Protein 6VEA (pdb70)

Nearest PDB structures (foldseek):
  6ve8-assembly1_A  TM=9.954E-01  e=8.535E-53  Arabidopsis thaliana
  7lz0-assembly1_A  TM=9.647E-01  e=2.379E-37  Arabidopsis thaliana
  7lzh-assembly1_A  TM=9.575E-01  e=1.043E-32  Arabidopsis thaliana
  7lzh-assembly1_D  TM=9.496E-01  e=1.305E-31  Arabidopsis thaliana
  7lzi-assembly1_C  TM=9.552E-01  e=2.839E-31  Arabidopsis thaliana

Foldseek 3Di:
DDAFEEEEKQALEPCQFKHAPPPDQHMDHLQVLLQVQLQVVQPDHHHYDYDYDDPSPFTAQLLVVLVCQLVPVGQKYITQHFPDPVSCVRWQWADFLFKKFKFKKAFPPAPDQTVVSVLPDDWAEEEEPNDCVLVCCCPVSVRDNVRYDYDGYLVRVLVCRVVRVGRIYMYMPQRVLQSCQVDPGMDTRDDGPGITHGTMTGGPPDPVSHSSNVSSVVCVVVCVSVVSCVVRRDHGPDDD

Solvent-accessible surface area: 11371 Å² total

B-factor: mean 21.13, std 9.73, range [10.61, 71.87]

Sequence (240 aa):
GRRLRIGVPDRASFKEFVSRLDGSNKVQGYAIDVFEAAVKLISYPVPHEFVLFGDGLKNPNFNEFVNNVTIGVFDAVVGDIAIVTKRTRIVDFTQPYIESGLVVVAPVGTPIRGVDTLISSSGRVGFQVGSYAENYMIDELNIARSRLVPLGSPKEYAAALQNGTVAAIVDERPYVDLFLSEFCGFAIRGQEFTRSGWGFAFPRDSPLAIDMSTAILGLSETGQLQKIHDKWLSRSNCSN

Organism: Arabidopsis thaliana (NCBI:txid3702)

Secondary structure (DSSP, 8-state):
-PPEEEEEE--SS-TTSSEESTTSS-EESHHHHHHHHHHHTSSS---EEEEEES-SSS---HHHHHHHHHTTS-SEEEEEEE--HHHHTTSEEPSPSB---EEEEEETT-S--SHHHHHTS-S-EEEETT-HHHHHHHTTS---GGGEEEE-SHHHHHHHHHTTS-SEEEEEHHHHHHHHHH--SEEEESS-S----EEEEE-TT-HHHHHHHHHHHHHHHHTHHHHHHHHHH---S---

GO terms:
  GO:0005886 plasma membrane (C, EXP)
  GO:0030007 intracellular potassium ion homeostasis (P, IMP)
  GO:0006874 intracellular calcium ion homeostasis (P, IMP)
  GO:0006883 intracellular sodium ion homeostasis (P, IMP)

InterPro domains:
  IPR001320 Ionotropic glutamate receptor, C-terminal [PF00060] (590-840)
  IPR001320 Ionotropic glutamate receptor, C-terminal [SM00079] (469-806)
  IPR001828 Receptor, ligand binding region [PF01094] (47-406)
  IPR015683 Ionotropic glutamate receptor [PTHR18966] (30-854)
  IPR017103 Ionotropic glutamate receptor, plant [PIRSF037090] (4-899)
  IPR028082 Periplasmic binding protein-like I [SSF53822] (26-460)
  IPR044440 Plant glutamate receptor, periplasmic ligand-binding domain [cd19990] (31-422)

Structure (mmCIF, N/CA/C/O backbone):
data_6VEA
#
_entry.id   6VEA
#
_cell.length_a   47.389
_cell.length_b   64.370
_cell.length_c   75.933
_cell.angle_alpha   90.000
_cell.angle_beta   90.000
_cell.angle_gamma   90.000
#
_symmetry.space_group_name_H-M   'P 21 21 21'
#
loop_
_entity.id
_entity.type
_entity.pdbx_description
1 polymer 'Glutamate receptor 3.2'
2 non-polymer GLYCINE
3 non-polymer 'SODIUM ION'
4 non-polymer BETA-MERCAPTOETHANOL
5 water water
#
loop_
_atom_site.group_PDB
_atom_site.id
_atom_site.type_symbol
_atom_site.label_atom_id
_atom_site.label_alt_id
_atom_site.label_comp_id
_atom_site.label_asym_id
_atom_site.label_entity_id
_atom_site.label_seq_id
_atom_site.pdbx_PDB_ins_code
_atom_site.Cartn_x
_atom_site.Cartn_y
_atom_site.Cartn_z
_atom_site.occupancy
_atom_site.B_iso_or_equiv
_atom_site.auth_seq_id
_atom_site.auth_comp_id
_atom_site.auth_asym_id
_atom_site.auth_atom_id
_atom_site.pdbx_PDB_model_num
ATOM 1 N N . GLY A 1 69 ? 24.727 -9.918 -5.326 1.00 54.54 47 GLY A N 1
ATOM 2 C CA . GLY A 1 69 ? 23.929 -9.373 -4.186 1.00 52.68 47 GLY A CA 1
ATOM 3 C C . GLY A 1 69 ? 23.433 -7.959 -4.449 1.00 54.28 47 GLY A C 1
ATOM 4 O O . GLY A 1 69 ? 22.938 -7.299 -3.503 1.00 54.19 47 GLY A O 1
ATOM 5 N N . ARG A 1 70 ? 23.555 -7.463 -5.680 1.00 48.64 48 ARG A N 1
ATOM 6 C CA . ARG A 1 70 ? 23.160 -6.063 -5.991 1.00 43.14 48 ARG A CA 1
ATOM 7 C C . ARG A 1 70 ? 21.649 -6.040 -6.292 1.00 33.43 48 ARG A C 1
ATOM 8 O O . ARG A 1 70 ? 21.057 -7.106 -6.639 1.00 34.67 48 ARG A O 1
ATOM 16 N N . ARG A 1 71 ? 21.019 -4.883 -6.121 1.00 32.97 49 ARG A N 1
ATOM 17 C CA . ARG A 1 71 ? 19.552 -4.771 -6.324 1.00 27.08 49 ARG A CA 1
ATOM 18 C C . ARG A 1 71 ? 19.299 -4.888 -7.827 1.00 25.48 49 ARG A C 1
ATOM 19 O O . ARG A 1 71 ? 19.907 -4.155 -8.589 1.00 28.05 49 ARG A O 1
ATOM 27 N N . LEU A 1 72 ? 18.439 -5.817 -8.232 1.00 21.72 50 LEU A N 1
ATOM 28 C CA . LEU A 1 72 ? 17.967 -5.936 -9.620 1.00 19.68 50 LEU A CA 1
ATOM 29 C C . LEU A 1 72 ? 17.154 -4.686 -9.944 1.00 17.26 50 LEU A C 1
ATOM 30 O O . LEU A 1 72 ? 16.311 -4.279 -9.124 1.00 19.33 50 LEU A O 1
ATOM 35 N N . ARG A 1 73 ? 17.402 -4.129 -11.100 1.00 15.91 51 ARG A N 1
ATOM 36 C CA . ARG A 1 73 ? 16.637 -2.993 -11.627 1.00 15.68 51 ARG A CA 1
ATOM 37 C C . ARG A 1 73 ? 15.455 -3.625 -12.375 1.00 15.65 51 ARG A C 1
ATOM 38 O O . ARG A 1 73 ? 15.643 -4.175 -13.453 1.00 15.19 51 ARG A O 1
ATOM 46 N N . ILE A 1 74 ? 14.273 -3.564 -11.788 1.00 15.12 52 ILE A N 1
ATOM 47 C CA . ILE A 1 74 ? 13.082 -4.227 -12.377 1.00 14.74 52 ILE A CA 1
ATOM 48 C C . ILE A 1 74 ? 12.188 -3.173 -13.010 1.00 12.77 52 ILE A C 1
ATOM 49 O O . ILE A 1 74 ? 11.596 -2.356 -12.338 1.00 14.74 52 ILE A O 1
ATOM 54 N N . GLY A 1 75 ? 12.059 -3.245 -14.316 1.00 12.11 53 GLY A N 1
ATOM 55 C CA . GLY A 1 75 ? 11.153 -2.330 -15.044 1.00 12.60 53 GLY A CA 1
ATOM 56 C C . GLY A 1 75 ? 9.713 -2.738 -14.808 1.00 12.32 53 GLY A C 1
ATOM 57 O O . GLY A 1 75 ? 9.417 -3.947 -14.701 1.00 13.79 53 GLY A O 1
ATOM 58 N N . VAL A 1 76 ? 8.838 -1.737 -14.710 1.00 12.26 54 VAL A N 1
ATOM 59 C CA . VAL A 1 76 ? 7.386 -1.894 -14.464 1.00 14.57 54 VAL A CA 1
ATOM 60 C C . VAL A 1 76 ? 6.694 -0.944 -15.415 1.00 14.29 54 VAL A C 1
ATOM 61 O O . VAL A 1 76 ? 7.123 0.197 -15.569 1.00 14.00 54 VAL A O 1
ATOM 65 N N . PRO A 1 77 ? 5.620 -1.370 -16.117 1.00 13.17 55 PRO A N 1
ATOM 66 C CA . PRO A 1 77 ? 4.936 -0.484 -17.048 1.00 12.87 55 PRO A CA 1
ATOM 67 C C . PRO A 1 77 ? 4.161 0.627 -16.331 1.00 13.20 55 PRO A C 1
ATOM 68 O O . PRO A 1 77 ? 3.449 0.402 -15.348 1.00 14.12 55 PRO A O 1
ATOM 72 N N . ASP A 1 78 ? 4.407 1.850 -16.779 1.00 13.09 56 ASP A N 1
ATOM 73 C CA . ASP A 1 78 ? 3.753 3.046 -16.200 1.00 12.81 56 ASP A CA 1
ATOM 74 C C . ASP A 1 78 ? 2.380 3.178 -16.875 1.00 12.83 56 ASP A C 1
ATOM 75 O O . ASP A 1 78 ? 2.195 3.992 -17.751 1.00 13.48 56 ASP A O 1
ATOM 80 N N . ARG A 1 79 ? 1.449 2.321 -16.507 1.00 13.37 57 ARG A N 1
ATOM 81 C CA . ARG A 1 79 ? 0.153 2.243 -17.214 1.00 13.21 57 ARG A CA 1
ATOM 82 C C . ARG A 1 79 ? -0.634 3.523 -16.969 1.00 13.02 57 ARG A C 1
ATOM 83 O O . ARG A 1 79 ? -0.759 3.952 -15.811 1.00 14.38 57 ARG A O 1
ATOM 91 N N . ALA A 1 80 ? -1.217 4.024 -18.025 1.00 12.62 58 ALA A N 1
ATOM 92 C CA . ALA A 1 80 ? -2.110 5.201 -17.992 1.00 13.46 58 ALA A CA 1
ATOM 93 C C . ALA A 1 80 ? -3.556 4.734 -17.799 1.00 15.01 58 ALA A C 1
ATOM 94 O O . ALA A 1 80 ? -4.413 5.550 -17.392 1.00 17.23 58 ALA A O 1
ATOM 96 N N . SER A 1 81 ? -3.879 3.513 -18.153 1.00 13.41 59 SER A N 1
ATOM 97 C CA . SER A 1 81 ? -5.223 2.934 -17.978 1.00 13.55 59 SER A CA 1
ATOM 98 C C . SER A 1 81 ? -5.129 1.466 -17.603 1.00 13.01 59 SER A C 1
ATOM 99 O O . SER A 1 81 ? -4.036 0.883 -17.698 1.00 11.93 59 SER A O 1
ATOM 102 N N . PHE A 1 82 ? -6.255 0.882 -17.223 1.00 13.79 60 PHE A N 1
ATOM 103 C CA . PHE A 1 82 ? -6.299 -0.526 -16.720 1.00 12.86 60 PHE A CA 1
ATOM 104 C C . PHE A 1 82 ? -5.209 -0.656 -15.633 1.00 13.76 60 PHE A C 1
ATOM 105 O O . PHE A 1 82 ? -4.410 -1.609 -15.613 1.00 14.07 60 PHE A O 1
ATOM 113 N N . LYS A 1 83 ? -5.179 0.334 -14.739 1.00 13.03 61 LYS A N 1
ATOM 114 C CA . LYS A 1 83 ? -4.126 0.429 -13.717 1.00 13.86 61 LYS A CA 1
ATOM 115 C C . LYS A 1 83 ? -4.227 -0.681 -12.665 1.00 13.91 61 LYS A C 1
ATOM 116 O O . LYS A 1 83 ? -3.222 -0.906 -11.956 1.00 14.81 61 LYS A O 1
ATOM 122 N N . GLU A 1 84 ? -5.322 -1.416 -12.641 1.00 14.60 62 GLU A N 1
ATOM 123 C CA . GLU A 1 84 ? -5.451 -2.521 -11.663 1.00 15.67 62 GLU A CA 1
ATOM 124 C C . GLU A 1 84 ? -4.329 -3.541 -11.870 1.00 14.82 62 GLU A C 1
ATOM 125 O O . GLU A 1 84 ? -3.923 -4.148 -10.923 1.00 14.77 62 GLU A O 1
ATOM 131 N N . PHE A 1 85 ? -3.888 -3.718 -13.102 1.00 14.20 63 PHE A N 1
ATOM 132 C CA . PHE A 1 85 ? -2.836 -4.728 -13.387 1.00 14.96 63 PHE A CA 1
ATOM 133 C C . PH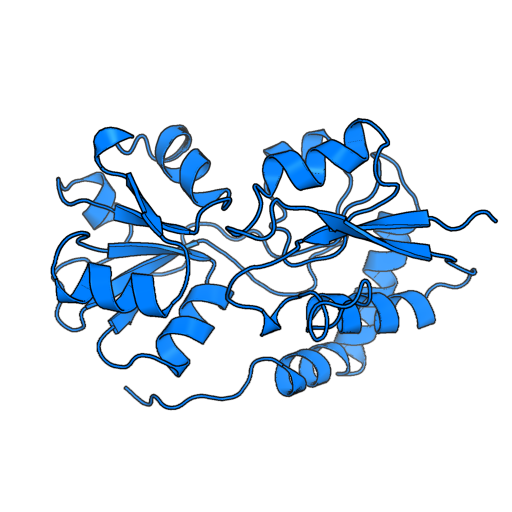E A 1 85 ? -1.484 -4.356 -12.781 1.00 14.88 63 PHE A C 1
ATOM 134 O O . PHE A 1 85 ? -0.828 -5.255 -12.311 1.00 15.94 63 PHE A O 1
ATOM 142 N N . VAL A 1 86 ? -1.092 -3.099 -12.954 1.00 14.28 64 VAL A N 1
ATOM 143 C CA . VAL A 1 86 ? 0.164 -2.507 -12.411 1.00 15.12 64 VAL A CA 1
ATOM 144 C C . VAL A 1 86 ? 0.125 -1.014 -12.729 1.00 14.77 64 VAL A C 1
ATOM 145 O O . VAL A 1 86 ? -0.242 -0.671 -13.833 1.00 16.85 64 VAL A O 1
ATOM 149 N N . SER A 1 87 ? 0.545 -0.199 -11.778 1.00 16.44 65 SER A N 1
ATOM 150 C CA . SER A 1 87 ? 0.614 1.256 -12.004 1.00 16.99 65 SER A CA 1
ATOM 151 C C . SER A 1 87 ? 1.466 1.894 -10.919 1.00 19.09 65 SER A C 1
ATOM 152 O O . SER A 1 87 ? 1.782 1.252 -9.923 1.00 18.85 65 SER A O 1
ATOM 155 N N . ARG A 1 88 ? 1.750 3.158 -11.160 1.00 19.84 66 ARG A N 1
ATOM 156 C CA . ARG A 1 88 ? 2.409 4.022 -10.176 1.00 23.04 66 ARG A CA 1
ATOM 157 C C . ARG A 1 88 ? 1.371 4.271 -9.079 1.00 25.11 66 ARG A C 1
ATOM 158 O O . ARG A 1 88 ? 0.205 4.407 -9.395 1.00 24.22 66 ARG A O 1
ATOM 166 N N . LEU A 1 89 ? 1.797 4.269 -7.825 1.00 26.75 67 LEU A N 1
ATOM 167 C CA . LEU A 1 89 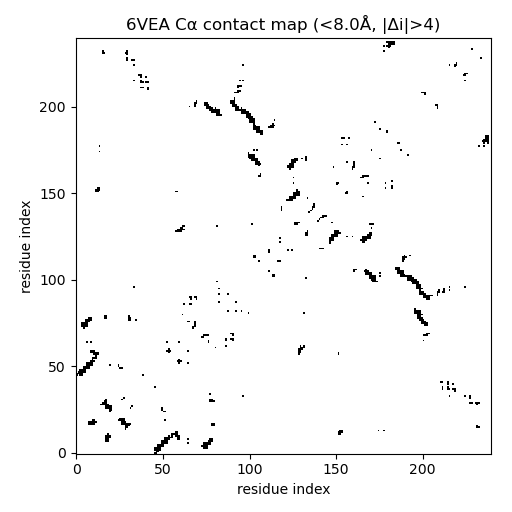? 0.908 4.622 -6.713 1.00 29.96 67 LEU A CA 1
ATOM 168 C C . LEU A 1 89 ? 0.856 6.158 -6.608 1.00 33.94 67 LEU A C 1
ATOM 169 O O . LEU A 1 89 ? 1.939 6.752 -6.332 1.00 33.17 67 LEU A O 1
ATOM 174 N N . ASP A 1 90 ? -0.319 6.765 -6.819 1.00 35.05 68 ASP A N 1
ATOM 175 C CA . ASP A 1 90 ? -0.604 8.195 -6.473 1.00 42.97 68 ASP A CA 1
ATOM 176 C C . ASP A 1 90 ? 0.492 9.143 -6.972 1.00 46.27 68 ASP A C 1
ATOM 177 O O . ASP A 1 90 ? 0.847 10.068 -6.191 1.00 47.88 68 ASP A O 1
ATOM 179 N N . GLY A 1 91 ? 1.039 8.914 -8.171 1.00 46.62 69 GLY A N 1
ATOM 180 C CA . GLY A 1 91 ? 2.065 9.792 -8.773 1.00 51.15 69 GLY A CA 1
ATOM 181 C C . GLY A 1 91 ? 3.416 9.787 -8.050 1.00 52.70 69 GLY A C 1
ATOM 182 O O . GLY A 1 91 ? 4.269 10.621 -8.425 1.00 60.33 69 GLY A O 1
ATOM 183 N N . SER A 1 92 ? 3.649 8.900 -7.070 1.00 46.67 70 SER A N 1
ATOM 184 C CA . SER A 1 92 ? 4.975 8.690 -6.410 1.00 40.12 70 SER A CA 1
ATOM 185 C C . SER A 1 92 ? 5.885 7.900 -7.353 1.00 41.43 70 SER A C 1
ATOM 186 O O . SER A 1 92 ? 5.486 7.690 -8.498 1.00 39.59 70 SER A O 1
ATOM 189 N N . ASN A 1 93 ? 7.048 7.447 -6.883 1.00 39.44 71 ASN A N 1
ATOM 190 C CA . ASN A 1 93 ? 7.898 6.480 -7.631 1.00 39.70 71 ASN A CA 1
ATOM 191 C C . ASN A 1 93 ? 7.613 5.064 -7.133 1.00 33.64 71 ASN A C 1
ATOM 192 O O . ASN A 1 93 ? 8.281 4.148 -7.616 1.00 32.53 71 ASN A O 1
ATOM 197 N N . LYS A 1 94 ? 6.655 4.899 -6.213 1.00 27.48 72 LYS A N 1
ATOM 198 C CA . LYS A 1 94 ? 6.190 3.574 -5.741 1.00 29.33 72 LYS A CA 1
ATOM 199 C C . LYS A 1 94 ? 5.208 2.992 -6.767 1.00 27.74 72 LYS A C 1
ATOM 200 O O . LYS A 1 94 ? 4.595 3.755 -7.587 1.00 25.70 72 LYS A O 1
ATOM 206 N N . VAL A 1 95 ? 5.057 1.678 -6.706 1.00 23.28 73 VAL A N 1
ATOM 207 C CA . VAL A 1 95 ? 4.188 0.957 -7.672 1.00 19.95 73 VAL A CA 1
ATOM 208 C C . VAL A 1 95 ? 3.247 0.012 -6.929 1.00 19.91 73 VAL A C 1
ATOM 209 O O . VAL A 1 95 ? 3.516 -0.413 -5.800 1.00 19.86 73 VAL A O 1
ATOM 213 N N . GLN A 1 96 ? 2.157 -0.374 -7.586 1.00 17.14 74 GLN A N 1
ATOM 214 C CA . GLN A 1 96 ? 1.200 -1.313 -6.987 1.00 17.77 74 GLN A CA 1
ATOM 215 C C . GLN A 1 96 ? 0.447 -2.032 -8.112 1.00 16.82 74 GLN A C 1
ATOM 216 O O . GLN A 1 96 ? 0.568 -1.657 -9.292 1.00 17.29 74 GLN A O 1
ATOM 222 N N . GLY A 1 97 ? -0.345 -2.997 -7.719 1.00 16.84 75 GLY A N 1
ATOM 223 C CA . GLY A 1 97 ? -1.278 -3.658 -8.632 1.00 15.34 75 GLY A CA 1
ATOM 224 C C . GLY A 1 97 ? -1.088 -5.150 -8.640 1.00 14.77 75 GLY A C 1
ATOM 225 O O . GLY A 1 97 ? -0.220 -5.692 -7.934 1.00 14.54 75 GLY A O 1
ATOM 226 N N . TYR A 1 98 ? -1.952 -5.801 -9.392 1.00 13.99 76 TYR A N 1
ATOM 227 C CA . TYR A 1 98 ? -2.048 -7.250 -9.506 1.00 13.11 76 TYR A CA 1
ATOM 228 C C . TYR A 1 98 ? -0.660 -7.842 -9.772 1.00 13.90 76 TYR A C 1
ATOM 229 O O . TYR A 1 98 ? -0.199 -8.734 -9.003 1.00 14.64 76 TYR A O 1
ATOM 238 N N . ALA A 1 99 ? 0.037 -7.409 -10.813 1.00 13.35 77 ALA A N 1
ATOM 239 C CA . ALA A 1 99 ? 1.326 -8.034 -11.177 1.00 12.87 77 ALA A CA 1
ATOM 240 C C . ALA A 1 99 ? 2.384 -7.834 -10.087 1.00 14.07 77 ALA A C 1
ATOM 241 O O . ALA A 1 99 ? 3.251 -8.691 -9.915 1.00 13.17 77 ALA A O 1
ATOM 243 N N . ILE A 1 100 ? 2.373 -6.677 -9.434 1.00 13.02 78 ILE A N 1
ATOM 244 C CA . ILE A 1 100 ? 3.316 -6.376 -8.329 1.00 13.50 78 ILE A CA 1
ATOM 245 C C . ILE A 1 100 ? 3.069 -7.336 -7.170 1.00 13.34 78 ILE A C 1
ATOM 246 O O . ILE A 1 100 ? 4.018 -7.919 -6.635 1.00 13.37 78 ILE A O 1
ATOM 251 N N . ASP A 1 101 ? 1.813 -7.552 -6.803 1.00 14.80 79 ASP A N 1
ATOM 252 C CA . ASP A 1 101 ? 1.471 -8.483 -5.720 1.00 14.39 79 ASP A CA 1
ATOM 253 C C . ASP A 1 101 ? 1.925 -9.896 -6.073 1.00 14.40 79 ASP A C 1
ATOM 254 O O . ASP A 1 101 ? 2.455 -10.606 -5.189 1.00 13.69 79 ASP A O 1
ATOM 259 N N . VAL A 1 102 ? 1.716 -10.318 -7.302 1.00 14.47 80 VAL A N 1
ATOM 260 C CA . VAL A 1 102 ? 2.124 -11.682 -7.738 1.00 14.04 80 VAL A CA 1
ATOM 261 C C . VAL A 1 102 ? 3.647 -11.809 -7.606 1.00 14.00 80 VAL A C 1
ATOM 262 O O . VAL A 1 102 ? 4.151 -12.757 -6.963 1.00 13.54 80 VAL A O 1
ATOM 266 N N . PHE A 1 103 ? 4.357 -10.815 -8.098 1.00 12.99 81 PHE A N 1
ATOM 267 C CA . PHE A 1 103 ? 5.827 -10.820 -8.082 1.00 12.90 81 PHE A CA 1
ATOM 268 C C . PHE A 1 103 ? 6.310 -10.851 -6.627 1.00 13.13 81 PHE A C 1
ATOM 269 O O . PHE A 1 103 ? 7.144 -11.709 -6.292 1.00 13.89 81 PHE A O 1
ATOM 277 N N . GLU A 1 104 ? 5.781 -9.978 -5.771 1.00 13.84 82 GLU A N 1
ATOM 278 C CA . GLU A 1 104 ? 6.297 -9.912 -4.384 1.00 15.31 82 GLU A CA 1
ATOM 279 C C . GLU A 1 104 ? 5.952 -11.207 -3.639 1.00 15.80 82 GLU A C 1
ATOM 280 O O . GLU A 1 104 ? 6.780 -11.689 -2.838 1.00 16.76 82 GLU A O 1
ATOM 286 N N . ALA A 1 105 ? 4.781 -11.774 -3.882 1.00 14.35 83 ALA A N 1
ATOM 287 C CA . ALA A 1 105 ? 4.405 -13.039 -3.227 1.00 14.15 83 ALA A CA 1
ATOM 288 C C . ALA A 1 105 ? 5.390 -14.141 -3.698 1.00 14.03 83 ALA A C 1
ATOM 289 O O . ALA A 1 105 ? 5.795 -15.022 -2.919 1.00 14.91 83 ALA A O 1
ATOM 291 N N . ALA A 1 106 ? 5.682 -14.160 -4.995 1.00 14.13 84 ALA A N 1
ATOM 292 C CA . ALA A 1 106 ? 6.540 -15.208 -5.605 1.00 14.39 84 ALA A CA 1
ATOM 293 C C . ALA A 1 106 ? 7.954 -15.086 -5.035 1.00 14.18 84 ALA A C 1
ATOM 294 O O . ALA A 1 106 ? 8.577 -16.103 -4.718 1.00 15.12 84 ALA A O 1
ATOM 296 N N . VAL A 1 107 ? 8.493 -13.879 -4.965 1.00 14.97 85 VAL A N 1
ATOM 297 C CA . VAL A 1 107 ? 9.855 -13.635 -4.433 1.00 16.66 85 VAL A CA 1
ATOM 298 C C . VAL A 1 107 ? 9.970 -14.233 -3.031 1.00 18.03 85 VAL A C 1
ATOM 299 O O . VAL A 1 107 ? 11.020 -14.801 -2.754 1.00 18.19 85 VAL A O 1
ATOM 303 N N . LYS A 1 108 ? 8.948 -14.156 -2.187 1.00 19.41 86 LYS A N 1
ATOM 304 C CA . LYS A 1 108 ? 9.005 -14.767 -0.823 1.00 20.73 86 LYS A CA 1
ATOM 305 C C . LYS A 1 108 ? 9.266 -16.273 -0.934 1.00 24.13 86 LYS A C 1
ATOM 306 O O . LYS A 1 108 ? 9.827 -16.877 0.044 1.00 23.67 86 LYS A O 1
ATOM 312 N N . LEU A 1 109 ? 8.898 -16.914 -2.036 1.00 20.17 87 LEU A N 1
ATOM 313 C CA . LEU A 1 109 ? 9.068 -18.385 -2.119 1.00 19.43 87 LEU A CA 1
ATOM 314 C C . LEU A 1 109 ? 10.429 -18.733 -2.712 1.00 18.94 87 LEU A C 1
ATOM 315 O O . LEU A 1 109 ? 10.745 -19.941 -2.787 1.00 19.76 87 LEU A O 1
ATOM 320 N N . ILE A 1 110 ? 11.211 -17.778 -3.174 1.00 16.75 88 ILE A N 1
ATOM 321 C CA . ILE A 1 110 ? 12.530 -18.052 -3.796 1.00 16.26 88 ILE A CA 1
ATOM 322 C C . ILE A 1 110 ? 13.495 -18.396 -2.649 1.00 17.02 88 ILE A C 1
ATOM 323 O O . ILE A 1 110 ? 13.396 -17.749 -1.605 1.00 18.87 88 ILE A O 1
ATOM 328 N N . SER A 1 111 ? 14.365 -19.379 -2.838 1.00 18.28 89 SER A N 1
ATOM 329 C CA . SER A 1 111 ? 15.189 -19.913 -1.716 1.00 19.22 89 SER A CA 1
ATOM 330 C C . SER A 1 111 ? 16.336 -18.979 -1.357 1.00 20.97 89 SER A C 1
ATOM 331 O O . SER A 1 111 ? 16.885 -19.201 -0.265 1.00 22.77 89 SER A O 1
ATOM 334 N N . TYR A 1 112 ? 16.644 -17.975 -2.191 1.00 17.44 90 TYR A N 1
ATOM 335 C CA . TYR A 1 112 ? 17.735 -17.001 -2.007 1.00 17.12 90 TYR A CA 1
ATOM 336 C C . TYR A 1 112 ? 17.145 -15.608 -2.065 1.00 17.16 90 TYR A C 1
ATOM 337 O O . TYR A 1 112 ? 16.040 -15.415 -2.564 1.00 15.77 90 TYR A O 1
ATOM 346 N N . PRO A 1 113 ? 17.846 -14.590 -1.539 1.00 17.36 91 PRO A N 1
ATOM 347 C CA . PRO A 1 113 ? 17.353 -13.228 -1.643 1.00 18.53 91 PRO A CA 1
ATOM 348 C C . PRO A 1 113 ? 17.332 -12.748 -3.092 1.00 16.22 91 PRO A C 1
ATOM 349 O O . PRO A 1 113 ? 18.214 -13.030 -3.875 1.00 18.65 91 PRO A O 1
ATOM 353 N N . VAL A 1 114 ? 16.325 -11.941 -3.372 1.00 18.21 92 VAL A N 1
ATOM 354 C CA . VAL A 1 114 ? 16.182 -11.211 -4.651 1.00 18.09 92 VAL A CA 1
ATOM 355 C C . VAL A 1 114 ? 16.012 -9.729 -4.355 1.00 17.13 92 VAL A C 1
ATOM 356 O O . VAL A 1 114 ? 14.904 -9.178 -4.423 1.00 18.95 92 VAL A O 1
ATOM 360 N N . PRO A 1 115 ? 17.096 -9.010 -3.998 1.00 19.39 93 PRO A N 1
ATOM 361 C CA . PRO A 1 115 ? 16.966 -7.584 -3.764 1.00 19.64 93 PRO A CA 1
ATOM 362 C C . PRO A 1 115 ? 16.585 -6.920 -5.086 1.00 17.38 93 PRO A C 1
ATOM 363 O O . PRO A 1 115 ? 17.124 -7.287 -6.125 1.00 18.05 93 PRO A O 1
ATOM 367 N N . HIS A 1 116 ? 15.728 -5.922 -5.027 1.00 16.41 94 HIS A N 1
ATOM 368 C CA . HIS A 1 116 ? 15.262 -5.283 -6.267 1.00 17.23 94 HIS A CA 1
ATOM 369 C C . HIS A 1 116 ? 14.755 -3.884 -5.974 1.00 19.03 94 HIS A C 1
ATOM 370 O O . HIS A 1 116 ? 14.332 -3.612 -4.842 1.00 18.74 94 HIS A O 1
ATOM 377 N N . GLU A 1 117 ? 14.754 -3.086 -7.024 1.00 19.24 95 GLU A N 1
ATOM 378 C CA . GLU A 1 117 ? 14.070 -1.780 -7.052 1.00 20.07 95 GLU A CA 1
ATOM 379 C C . GLU A 1 117 ? 13.227 -1.731 -8.325 1.00 18.10 95 GLU A C 1
ATOM 380 O O . GLU A 1 117 ? 13.659 -2.229 -9.341 1.00 17.99 95 GLU A O 1
ATOM 386 N N . PHE A 1 118 ? 12.035 -1.176 -8.226 1.00 17.20 96 PHE A N 1
ATOM 387 C CA . PHE A 1 118 ? 11.171 -0.994 -9.409 1.00 17.02 96 PHE A CA 1
ATOM 388 C C . PHE A 1 118 ? 11.458 0.340 -10.079 1.00 16.69 96 PHE A C 1
ATOM 389 O O . PHE A 1 118 ? 11.665 1.356 -9.413 1.00 17.55 96 PHE A O 1
ATOM 397 N N . VAL A 1 119 ? 11.495 0.295 -11.414 1.00 15.17 97 VAL A N 1
ATOM 398 C CA . VAL A 1 119 ? 11.780 1.459 -12.297 1.00 16.37 97 VAL A CA 1
ATOM 399 C C . VAL A 1 119 ? 10.643 1.577 -13.310 1.00 16.75 97 VAL A C 1
ATOM 400 O O . VAL A 1 119 ? 10.393 0.613 -14.041 1.00 14.83 97 VAL A O 1
ATOM 404 N N . LEU A 1 120 ? 9.887 2.664 -13.258 1.00 16.99 98 LEU A N 1
ATOM 405 C CA . LEU A 1 120 ? 8.736 2.844 -14.179 1.00 16.10 98 LEU A CA 1
ATOM 406 C C . LEU A 1 120 ? 9.229 3.053 -15.594 1.00 14.97 98 LEU A C 1
ATOM 407 O O . LEU A 1 120 ? 10.250 3.730 -15.871 1.00 16.25 98 LEU A O 1
ATOM 412 N N . PHE A 1 121 ? 8.513 2.444 -16.535 1.00 13.45 99 PHE A N 1
ATOM 413 C CA . PHE A 1 121 ? 8.790 2.568 -17.975 1.00 12.94 99 PHE A CA 1
ATOM 414 C C . PHE A 1 121 ? 7.546 3.106 -18.687 1.00 13.92 99 PHE A C 1
ATOM 415 O O . PHE A 1 121 ? 6.455 2.506 -18.609 1.00 13.77 99 PHE A O 1
ATOM 423 N N . GLY A 1 122 ? 7.726 4.210 -19.403 1.00 14.42 100 GLY A N 1
ATOM 424 C CA . GLY A 1 122 ? 6.672 4.811 -20.236 1.00 15.32 100 GLY A CA 1
ATOM 425 C C . GLY A 1 122 ? 6.722 6.322 -20.159 1.00 17.08 100 GLY A C 1
ATOM 426 O O . GLY A 1 122 ? 7.404 6.844 -19.280 1.00 18.84 100 GLY A O 1
ATOM 427 N N . ASP A 1 123 ? 5.940 6.966 -21.027 1.00 15.78 101 ASP A N 1
ATOM 428 C CA . ASP A 1 123 ? 5.961 8.453 -21.139 1.00 16.23 101 ASP A CA 1
ATOM 429 C C . ASP A 1 123 ? 5.016 9.113 -20.141 1.00 19.66 101 ASP A C 1
ATOM 430 O O . ASP A 1 123 ? 5.073 10.357 -20.107 1.00 22.00 101 ASP A O 1
ATOM 435 N N . GLY A 1 124 ? 4.188 8.364 -19.399 1.00 16.34 102 GLY A N 1
ATOM 436 C CA . GLY A 1 124 ? 3.157 8.855 -18.473 1.00 20.81 102 GLY A CA 1
ATOM 437 C C . GLY A 1 124 ? 1.941 9.466 -19.179 1.00 18.72 102 GLY A C 1
ATOM 438 O O . GLY A 1 124 ? 1.080 10.041 -18.458 1.00 23.41 102 GLY A O 1
ATOM 439 N N . LEU A 1 125 ? 1.855 9.320 -20.495 1.00 15.60 103 LEU A N 1
ATOM 440 C CA . LEU A 1 125 ? 0.758 9.890 -21.306 1.00 14.37 103 LEU A CA 1
ATOM 441 C C . LEU A 1 125 ? -0.092 8.760 -21.897 1.00 14.47 103 LEU A C 1
ATOM 442 O O . LEU A 1 125 ? -1.302 8.938 -22.104 1.00 14.84 103 LEU A O 1
ATOM 447 N N . LYS A 1 126 ? 0.542 7.647 -22.237 1.00 13.52 104 LYS A N 1
ATOM 448 C CA . LYS A 1 126 ? -0.158 6.504 -22.830 1.00 12.63 104 LYS A CA 1
ATOM 449 C C . LYS A 1 126 ? 0.534 5.234 -22.355 1.00 13.36 104 LYS A C 1
ATOM 450 O O . LYS A 1 126 ? 1.732 5.253 -21.923 1.00 13.64 104 LYS A O 1
ATOM 456 N N . ASN A 1 127 ? -0.207 4.149 -22.402 1.00 12.50 105 ASN A N 1
ATOM 457 C CA . ASN A 1 127 ? 0.368 2.838 -22.045 1.00 12.75 105 ASN A CA 1
ATOM 458 C C . ASN A 1 127 ? 1.597 2.617 -22.926 1.00 12.69 105 ASN A C 1
ATOM 459 O O . ASN A 1 127 ? 1.645 2.928 -24.156 1.00 13.61 105 ASN A O 1
ATOM 464 N N . PRO A 1 128 ? 2.651 2.035 -22.316 1.00 12.52 106 PRO A N 1
ATOM 465 C CA . PRO A 1 128 ? 3.926 1.866 -22.998 1.00 13.78 106 PRO A CA 1
ATOM 466 C C . PRO A 1 128 ? 3.897 0.762 -24.041 1.00 13.74 106 PRO A C 1
ATOM 467 O O . PRO A 1 128 ? 3.023 -0.109 -24.019 1.00 12.95 106 PRO A O 1
ATOM 471 N N . ASN A 1 129 ? 4.885 0.787 -24.917 1.00 14.88 107 ASN A N 1
ATOM 472 C CA . ASN A 1 129 ? 5.050 -0.263 -25.933 1.00 14.65 107 ASN A CA 1
ATOM 473 C C . ASN A 1 129 ? 5.658 -1.478 -25.243 1.00 13.32 107 ASN A C 1
ATOM 474 O O . ASN A 1 129 ? 6.815 -1.360 -24.801 1.00 12.94 107 ASN A O 1
ATOM 479 N N . PHE A 1 130 ? 4.946 -2.607 -25.158 1.00 12.94 108 PHE A N 1
ATOM 480 C CA . PHE A 1 130 ? 5.448 -3.776 -24.401 1.00 12.84 108 PHE A CA 1
ATOM 481 C C . PHE A 1 130 ? 6.639 -4.437 -25.102 1.00 12.15 108 PHE A C 1
ATOM 482 O O . PHE A 1 130 ? 7.536 -4.976 -24.424 1.00 13.11 108 PHE A O 1
ATOM 490 N N . ASN A 1 131 ? 6.681 -4.436 -26.434 1.00 12.59 109 ASN A N 1
ATOM 491 C CA . ASN A 1 131 ? 7.872 -4.952 -27.139 1.00 12.51 109 ASN A CA 1
ATOM 492 C C . ASN A 1 131 ? 9.116 -4.152 -26.739 1.00 13.19 109 ASN A C 1
ATOM 493 O O . ASN A 1 131 ? 10.194 -4.773 -26.435 1.00 14.15 109 ASN A O 1
ATOM 498 N N . GLU A 1 132 ? 9.030 -2.821 -26.745 1.00 14.00 110 GLU A N 1
ATOM 499 C CA . GLU A 1 132 ? 10.166 -1.952 -26.371 1.00 15.03 110 GLU A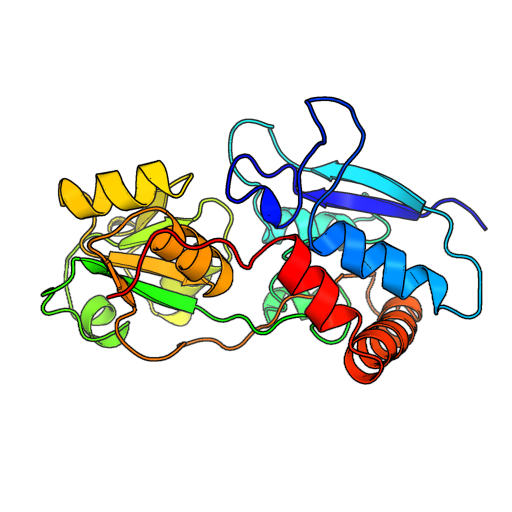 CA 1
ATOM 500 C C . GLU A 1 132 ? 10.526 -2.205 -24.907 1.00 13.95 110 GLU A C 1
ATOM 501 O O . GLU A 1 132 ? 11.725 -2.266 -24.574 1.00 15.62 110 GLU A O 1
ATOM 507 N N . PHE A 1 133 ? 9.521 -2.305 -24.040 1.00 12.93 111 PHE A N 1
ATOM 508 C CA . PHE A 1 133 ? 9.733 -2.543 -22.598 1.00 12.42 111 PHE A CA 1
ATOM 509 C C . PHE A 1 133 ? 10.553 -3.809 -22.393 1.00 12.86 111 PHE A C 1
ATOM 510 O O . PHE A 1 133 ? 11.503 -3.800 -21.635 1.00 12.76 111 PHE A O 1
ATOM 518 N N . VAL A 1 134 ? 10.155 -4.912 -23.020 1.00 13.04 112 VAL A N 1
ATOM 519 C CA . VAL A 1 134 ? 10.841 -6.201 -22.854 1.00 14.02 112 VAL A CA 1
ATOM 520 C C . VAL A 1 134 ? 12.266 -6.122 -23.422 1.00 13.49 112 VAL A C 1
ATOM 521 O O . VAL A 1 134 ? 13.167 -6.633 -22.795 1.00 13.51 112 VAL A O 1
ATOM 525 N N . ASN A 1 135 ? 12.458 -5.394 -24.508 1.00 14.88 113 ASN A N 1
ATOM 526 C CA . ASN A 1 135 ? 13.791 -5.199 -25.148 1.00 15.83 113 ASN A CA 1
ATOM 527 C C . ASN A 1 135 ? 14.725 -4.499 -24.167 1.00 16.27 113 ASN A C 1
ATOM 528 O O . ASN A 1 135 ? 15.948 -4.679 -24.286 1.00 15.30 113 ASN A O 1
ATOM 533 N N . ASN A 1 136 ? 14.214 -3.728 -23.197 1.00 14.26 114 ASN A N 1
ATOM 534 C CA . ASN A 1 136 ? 15.100 -3.056 -22.223 1.00 16.60 114 ASN A CA 1
ATOM 535 C C . ASN A 1 136 ? 15.788 -4.085 -21.314 1.00 15.18 114 ASN A C 1
ATOM 536 O O . ASN A 1 136 ? 16.776 -3.758 -20.683 1.00 16.29 114 ASN A O 1
ATOM 541 N N . VAL A 1 137 ? 15.279 -5.316 -21.205 1.00 15.00 115 VAL A N 1
ATOM 542 C CA . VAL A 1 137 ? 16.047 -6.387 -20.510 1.00 13.76 115 VAL A CA 1
ATOM 543 C C . VAL A 1 137 ? 17.190 -6.852 -21.396 1.00 13.88 115 VAL A C 1
ATOM 544 O O . VAL A 1 137 ? 18.335 -6.940 -20.942 1.00 14.43 115 VAL A O 1
ATOM 548 N N . THR A 1 138 ? 16.880 -7.088 -22.641 1.00 15.11 116 THR A N 1
ATOM 549 C CA . THR A 1 138 ? 17.851 -7.585 -23.644 1.00 16.24 116 THR A CA 1
ATOM 550 C C . THR A 1 138 ? 19.062 -6.644 -23.676 1.00 17.11 116 THR A C 1
ATOM 551 O O . THR A 1 138 ? 20.201 -7.140 -23.648 1.00 18.35 116 THR A O 1
ATOM 555 N N . ILE A 1 139 ? 18.836 -5.340 -23.643 1.00 16.91 117 ILE A N 1
ATOM 556 C CA . ILE A 1 139 ? 19.952 -4.344 -23.771 1.00 18.27 117 ILE A CA 1
ATOM 557 C C . ILE A 1 139 ? 20.479 -3.931 -22.390 1.00 21.27 117 ILE A C 1
ATOM 558 O O . ILE A 1 139 ? 21.296 -3.008 -22.336 1.00 22.57 117 ILE A O 1
ATOM 563 N N . GLY A 1 140 ? 20.000 -4.533 -21.306 1.00 18.42 118 GLY A N 1
ATOM 564 C CA . GLY A 1 140 ? 20.562 -4.379 -19.956 1.00 18.30 118 GLY A CA 1
ATOM 565 C C . GLY A 1 140 ? 20.135 -3.142 -19.203 1.00 19.59 118 GLY A C 1
ATOM 566 O O . GLY A 1 140 ? 20.615 -2.974 -18.069 1.00 23.05 118 GLY A O 1
ATOM 567 N N . VAL A 1 141 ? 19.205 -2.347 -19.709 1.00 17.50 119 VAL A N 1
ATOM 568 C CA . VAL A 1 141 ? 18.675 -1.211 -18.923 1.00 18.60 119 VAL A CA 1
ATOM 569 C C . VAL A 1 141 ? 17.988 -1.768 -17.673 1.00 17.61 119 VAL A C 1
ATOM 570 O O . VAL A 1 141 ? 18.065 -1.167 -16.575 1.00 17.28 119 VAL A O 1
ATOM 574 N N . PHE A 1 142 ? 17.205 -2.831 -17.857 1.00 16.70 120 PHE A N 1
ATOM 575 C CA . PHE A 1 142 ? 16.555 -3.545 -16.743 1.00 14.80 120 PHE A CA 1
ATOM 576 C C . PHE A 1 142 ? 17.203 -4.926 -16.575 1.00 14.84 120 PHE A C 1
ATOM 577 O O . PHE A 1 142 ? 17.521 -5.540 -17.576 1.00 16.09 120 PHE A O 1
ATOM 585 N N . ASP A 1 143 ? 17.244 -5.424 -15.345 1.00 15.41 121 ASP A N 1
ATOM 586 C CA . ASP A 1 143 ? 17.671 -6.809 -15.027 1.00 16.14 121 ASP A CA 1
ATOM 587 C C . ASP A 1 143 ? 16.464 -7.744 -15.231 1.00 15.19 121 ASP A C 1
ATOM 588 O O . ASP A 1 143 ? 16.637 -8.962 -15.315 1.00 15.56 121 ASP A O 1
ATOM 593 N N . ALA A 1 144 ? 15.256 -7.193 -15.192 1.00 14.40 122 ALA A N 1
ATOM 594 C CA . ALA A 1 144 ? 14.016 -7.994 -15.319 1.00 13.53 122 ALA A CA 1
ATOM 595 C C . ALA A 1 144 ? 12.913 -7.009 -15.600 1.00 13.05 122 ALA A C 1
ATOM 596 O O . ALA A 1 144 ? 13.086 -5.811 -15.328 1.00 12.92 122 ALA A O 1
ATOM 598 N N . VAL A 1 145 ? 11.788 -7.531 -16.060 1.00 12.24 123 VAL A N 1
ATOM 599 C CA . VAL A 1 145 ? 10.570 -6.713 -16.162 1.00 12.14 123 VAL A CA 1
ATOM 600 C C . VAL A 1 145 ? 9.418 -7.477 -15.537 1.00 12.82 123 VAL A C 1
ATOM 601 O O . VAL A 1 145 ? 9.287 -8.714 -15.764 1.00 13.43 123 VAL A O 1
ATOM 605 N N . VAL A 1 146 ? 8.596 -6.756 -14.812 1.00 11.74 124 VAL A N 1
ATOM 606 C CA . VAL A 1 146 ? 7.437 -7.283 -14.054 1.00 11.84 124 VAL A CA 1
ATOM 607 C C . VAL A 1 146 ? 6.222 -6.494 -14.530 1.00 12.14 124 VAL A C 1
ATOM 608 O O . VAL A 1 146 ? 6.227 -5.274 -14.492 1.00 13.36 124 VAL A O 1
ATOM 612 N N . GLY A 1 147 ? 5.167 -7.207 -14.900 1.00 11.90 125 GLY A N 1
ATOM 613 C CA . GLY A 1 147 ? 3.933 -6.557 -15.316 1.00 12.60 125 GLY A CA 1
ATOM 614 C C . GLY A 1 147 ? 3.053 -7.529 -16.051 1.00 11.68 125 GLY A C 1
ATOM 615 O O . GLY A 1 147 ? 3.345 -8.736 -16.062 1.00 12.89 125 GLY A O 1
ATOM 616 N N . ASP A 1 148 ? 2.107 -6.940 -16.742 1.00 11.47 126 ASP A N 1
ATOM 617 C CA . ASP A 1 148 ? 1.094 -7.636 -17.567 1.00 12.79 126 ASP A CA 1
ATOM 618 C C . ASP A 1 148 ? 1.660 -7.913 -18.955 1.00 11.90 126 ASP A C 1
ATOM 619 O O . ASP A 1 148 ? 1.159 -7.376 -19.949 1.00 11.68 126 ASP A O 1
ATOM 624 N N . ILE A 1 149 ? 2.698 -8.748 -19.005 1.00 11.39 127 ILE A N 1
ATOM 625 C CA . ILE A 1 149 ? 3.548 -8.895 -20.207 1.00 12.04 127 ILE A CA 1
ATOM 626 C C . ILE A 1 149 ? 3.167 -10.193 -20.896 1.00 11.86 127 ILE A C 1
ATOM 627 O O . ILE A 1 149 ? 3.461 -11.291 -20.365 1.00 11.84 127 ILE A O 1
ATOM 632 N N . ALA A 1 150 ? 2.675 -10.094 -22.135 1.00 11.60 128 ALA A N 1
ATOM 633 C CA . ALA A 1 150 ? 2.259 -11.293 -22.901 1.00 12.35 128 ALA A CA 1
ATOM 634 C C . ALA A 1 150 ? 3.502 -12.059 -23.317 1.00 13.02 128 ALA A C 1
ATOM 635 O O . ALA A 1 150 ? 4.499 -11.439 -23.826 1.00 13.25 128 ALA A O 1
ATOM 637 N N . ILE A 1 151 ? 3.458 -13.372 -23.120 1.00 12.73 129 ILE A N 1
ATOM 638 C CA . ILE A 1 151 ? 4.566 -14.281 -23.516 1.00 12.88 129 ILE A CA 1
ATOM 639 C C . ILE A 1 151 ? 4.451 -14.590 -25.013 1.00 14.55 129 ILE A C 1
ATOM 640 O O . ILE A 1 151 ? 3.935 -15.674 -25.375 1.00 18.28 129 ILE A O 1
ATOM 645 N N . VAL A 1 152 ? 4.861 -13.685 -25.861 1.00 15.27 130 VAL A N 1
ATOM 646 C CA . VAL A 1 152 ? 4.659 -13.898 -27.312 1.00 16.87 130 VAL A CA 1
ATOM 647 C C . VAL A 1 152 ? 5.965 -14.381 -27.900 1.00 17.40 130 VAL A C 1
ATOM 648 O O . VAL A 1 152 ? 7.061 -14.050 -27.410 1.00 15.20 130 VAL A O 1
ATOM 652 N N . THR A 1 153 ? 5.856 -15.223 -28.915 1.00 18.16 131 THR A N 1
ATOM 653 C CA . THR A 1 153 ? 7.053 -15.950 -29.434 1.00 20.31 131 THR A CA 1
ATOM 654 C C . THR A 1 153 ? 8.226 -15.016 -29.735 1.00 18.40 131 THR A C 1
ATOM 655 O O . THR A 1 153 ? 9.367 -15.346 -29.287 1.00 18.05 131 THR A O 1
ATOM 659 N N . LYS A 1 154 ? 8.008 -13.878 -30.389 1.00 19.10 132 LYS A N 1
ATOM 660 C CA . LYS A 1 154 ? 9.131 -12.981 -30.748 1.00 19.05 132 LYS A CA 1
ATOM 661 C C . LYS A 1 154 ? 9.863 -12.504 -29.492 1.00 17.83 132 LYS A C 1
ATOM 662 O O . LYS A 1 154 ? 11.087 -12.322 -29.506 1.00 18.51 132 LYS A O 1
ATOM 668 N N . ARG A 1 155 ? 9.145 -12.249 -28.410 1.00 14.84 133 ARG A N 1
ATOM 669 C CA . ARG A 1 155 ? 9.774 -11.780 -27.175 1.00 14.52 133 ARG A CA 1
ATOM 670 C C . ARG A 1 155 ? 10.594 -12.921 -26.554 1.00 13.81 133 ARG A C 1
ATOM 671 O O . ARG A 1 155 ? 11.645 -12.664 -25.985 1.00 12.79 133 ARG A O 1
ATOM 679 N N . THR A 1 156 ? 10.140 -14.174 -26.653 1.00 13.70 134 THR A N 1
ATOM 680 C CA . THR A 1 156 ? 10.877 -15.342 -26.096 1.00 15.42 134 THR A CA 1
ATOM 681 C C . THR A 1 156 ? 12.219 -15.553 -26.799 1.00 14.80 134 THR A C 1
ATOM 682 O O . THR A 1 156 ? 13.071 -16.203 -26.200 1.00 16.01 134 THR A O 1
ATOM 686 N N . ARG A 1 157 ? 12.429 -14.949 -27.958 1.00 14.66 135 ARG A N 1
ATOM 687 C CA . ARG A 1 157 ? 13.742 -14.991 -28.646 1.00 17.33 135 ARG A CA 1
ATOM 688 C C . ARG A 1 157 ? 14.756 -14.082 -27.933 1.00 17.22 135 ARG A C 1
ATOM 689 O O . ARG A 1 157 ? 15.989 -14.340 -28.115 1.00 18.03 135 ARG A O 1
ATOM 697 N N . ILE A 1 158 ? 14.336 -13.099 -27.154 1.00 16.18 136 ILE A N 1
ATOM 698 C CA . ILE A 1 158 ? 15.253 -12.059 -26.615 1.00 15.86 136 ILE A CA 1
ATOM 699 C C . ILE A 1 158 ? 15.218 -11.942 -25.086 1.00 15.39 136 ILE A C 1
ATOM 700 O O . ILE A 1 158 ? 16.098 -11.216 -24.545 1.00 16.05 136 ILE A O 1
ATOM 705 N N . VAL A 1 159 ? 14.323 -12.679 -24.420 1.00 13.51 137 VAL A N 1
ATOM 706 C CA . VAL A 1 159 ? 14.304 -12.778 -22.929 1.00 13.69 137 VAL A CA 1
ATOM 707 C C . VAL A 1 159 ? 13.793 -14.180 -22.598 1.00 13.61 137 VAL A C 1
ATOM 708 O O . VAL A 1 159 ? 13.185 -14.806 -23.459 1.00 14.67 137 VAL A O 1
ATOM 712 N N . ASP A 1 160 ? 14.003 -14.588 -21.366 1.00 13.11 138 ASP A N 1
ATOM 713 C CA . ASP A 1 160 ? 13.365 -15.800 -20.796 1.00 12.79 138 ASP A CA 1
ATOM 714 C C . ASP A 1 160 ? 12.234 -15.344 -19.876 1.00 12.56 138 ASP A C 1
ATOM 715 O O . ASP A 1 160 ? 12.503 -14.665 -18.851 1.00 13.01 138 ASP A O 1
ATOM 720 N N . PHE A 1 161 ? 11.041 -15.803 -20.200 1.00 13.17 139 PHE A N 1
ATOM 721 C CA . PHE A 1 161 ? 9.843 -15.645 -19.347 1.00 12.23 139 PHE A CA 1
ATOM 722 C C . PHE A 1 161 ? 9.739 -16.757 -18.306 1.00 12.07 139 PHE A C 1
ATOM 723 O O . PHE A 1 161 ? 10.163 -17.939 -18.516 1.00 12.94 139 PHE A O 1
ATOM 731 N N . THR A 1 162 ? 9.135 -16.389 -17.187 1.00 13.31 140 THR A N 1
ATOM 732 C CA . THR A 1 162 ? 8.489 -17.357 -16.292 1.00 12.63 140 THR A CA 1
ATOM 733 C C . THR A 1 162 ? 7.387 -18.072 -17.047 1.00 13.15 140 THR A C 1
ATOM 734 O O . THR A 1 162 ? 6.912 -17.612 -18.080 1.00 13.87 140 THR A O 1
ATOM 738 N N . GLN A 1 163 ? 6.985 -19.211 -16.522 1.00 13.32 141 GLN A N 1
ATOM 739 C CA . GLN A 1 163 ? 5.690 -19.783 -16.862 1.00 14.28 141 GLN A CA 1
ATOM 740 C C . GLN A 1 163 ? 4.654 -18.692 -16.568 1.00 13.59 141 GLN A C 1
ATOM 741 O O . GLN A 1 163 ? 4.853 -17.809 -15.713 1.00 14.45 141 GLN A O 1
ATOM 747 N N . PRO A 1 164 ? 3.531 -18.718 -17.300 1.00 14.47 142 PRO A N 1
ATOM 748 C CA . PRO A 1 164 ? 2.516 -17.676 -17.128 1.00 13.17 142 PRO A CA 1
ATOM 749 C C . PRO A 1 164 ? 1.833 -17.757 -15.759 1.00 13.53 142 PRO A C 1
ATOM 750 O O . PRO A 1 164 ? 1.596 -18.870 -15.218 1.00 14.24 142 PRO A O 1
ATOM 754 N N . TYR A 1 165 ? 1.482 -16.593 -15.241 1.00 12.09 143 TYR A N 1
ATOM 755 C CA . TYR A 1 165 ? 0.779 -16.493 -13.936 1.00 12.20 143 TYR A CA 1
ATOM 756 C C . TYR A 1 165 ? -0.736 -16.212 -14.126 1.00 12.91 143 TYR A C 1
ATOM 757 O O . TYR A 1 165 ? -1.504 -16.297 -13.153 1.00 13.38 143 TYR A O 1
ATOM 766 N N . ILE A 1 166 ? -1.166 -15.881 -15.344 1.00 12.60 144 ILE A N 1
ATOM 767 C CA . ILE A 1 166 ? -2.588 -15.658 -15.688 1.00 12.36 144 ILE A CA 1
ATOM 768 C C . ILE A 1 166 ? -2.722 -16.015 -17.166 1.00 12.82 144 ILE A C 1
ATOM 769 O O . ILE A 1 166 ? -1.780 -15.779 -17.922 1.00 13.42 144 ILE A O 1
ATOM 774 N N . GLU A 1 167 ? -3.875 -16.586 -17.504 1.00 13.68 145 GLU A N 1
ATOM 775 C CA . GLU A 1 167 ? -4.249 -16.901 -18.906 1.00 15.36 145 GLU A CA 1
ATOM 776 C C . GLU A 1 167 ? -4.508 -15.596 -19.636 1.00 14.70 145 GLU A C 1
ATOM 777 O O . GLU A 1 167 ? -5.094 -14.690 -19.068 1.00 14.98 145 GLU A O 1
ATOM 783 N N . SER A 1 168 ? -4.114 -15.534 -20.906 1.00 13.18 146 SER A N 1
ATOM 784 C CA . SER A 1 168 ? -4.476 -14.371 -21.727 1.00 15.40 146 SER A CA 1
ATOM 785 C C . SER A 1 168 ? -4.429 -14.764 -23.185 1.00 16.25 146 SER A C 1
ATOM 786 O O . SER A 1 168 ? -3.627 -15.603 -23.549 1.00 26.34 146 SER A O 1
ATOM 789 N N . GLY A 1 169 ? -5.211 -14.111 -23.979 1.00 16.00 147 GLY A N 1
ATOM 790 C CA . GLY A 1 169 ? -5.141 -14.219 -25.427 1.00 15.34 147 GLY A CA 1
ATOM 791 C C . GLY A 1 169 ? -6.028 -13.159 -26.026 1.00 14.42 147 GLY A C 1
ATOM 792 O O . GLY A 1 169 ? -6.855 -12.609 -25.320 1.00 13.96 147 GLY A O 1
ATOM 793 N N . LEU A 1 170 ? -5.827 -12.883 -27.314 1.00 13.70 148 LEU A N 1
ATOM 794 C CA . LEU A 1 170 ? -6.576 -11.838 -28.030 1.00 13.74 148 LEU A CA 1
ATOM 795 C C . LEU A 1 170 ? -8.009 -12.305 -28.255 1.00 14.78 148 LEU A C 1
ATOM 796 O O . LEU A 1 170 ? -8.260 -13.482 -28.654 1.00 15.54 148 LEU A O 1
ATOM 801 N N . VAL A 1 171 ? -8.918 -11.386 -28.063 1.00 14.13 149 VAL A N 1
ATOM 802 C CA . VAL A 1 171 ? -10.349 -11.561 -28.414 1.00 14.26 149 VAL A CA 1
ATOM 803 C C . VAL A 1 171 ? -10.838 -10.331 -29.152 1.00 14.60 149 VAL A C 1
ATOM 804 O O . VAL A 1 171 ? -10.193 -9.273 -29.110 1.00 14.72 149 VAL A O 1
ATOM 808 N N . VAL A 1 172 ? -11.982 -10.513 -29.805 1.00 14.07 150 VAL A N 1
ATOM 809 C CA . VAL A 1 172 ? -12.767 -9.419 -30.423 1.00 15.22 150 VAL A CA 1
ATOM 810 C C . VAL A 1 172 ? -13.883 -9.001 -29.476 1.00 15.05 150 VAL A C 1
ATOM 811 O O . VAL A 1 172 ? -14.648 -9.863 -28.980 1.00 16.61 150 VAL A O 1
ATOM 815 N N . VAL A 1 173 ? -14.011 -7.712 -29.270 1.00 13.89 151 VAL A N 1
ATOM 816 C CA . VAL A 1 173 ? -15.160 -7.127 -28.546 1.00 14.62 151 VAL A CA 1
ATOM 817 C C . VAL A 1 173 ? -15.841 -6.121 -29.470 1.00 15.12 151 VAL A C 1
ATOM 818 O O . VAL A 1 173 ? -15.175 -5.388 -30.222 1.00 14.69 151 VAL A O 1
ATOM 822 N N . ALA A 1 174 ? -17.174 -6.092 -29.409 1.00 15.72 152 ALA A N 1
ATOM 823 C CA . ALA A 1 174 ? -18.026 -5.232 -30.277 1.00 15.61 152 ALA A CA 1
ATOM 824 C C . ALA A 1 174 ? -19.354 -4.967 -29.597 1.00 16.99 152 ALA A C 1
ATOM 825 O O . ALA A 1 174 ? -19.640 -5.545 -28.567 1.00 17.13 152 ALA A O 1
ATOM 827 N N . PRO A 1 175 ? -20.172 -4.067 -30.158 1.00 16.15 153 PRO A N 1
ATOM 828 C CA . PRO A 1 175 ? -21.495 -3.793 -29.575 1.00 17.55 153 PRO A CA 1
ATOM 829 C C . PRO A 1 175 ? -22.370 -5.049 -29.597 1.00 20.32 153 PRO A C 1
ATOM 830 O O . PRO A 1 175 ? -22.259 -5.852 -30.486 1.00 20.28 153 PRO A O 1
ATOM 834 N N . VAL A 1 176 ? -23.189 -5.180 -28.558 1.00 21.50 154 VAL A N 1
ATOM 835 C CA . VAL A 1 176 ? -24.204 -6.254 -28.498 1.00 25.01 154 VAL A CA 1
ATOM 836 C C . VAL A 1 176 ? -25.038 -6.120 -29.759 1.00 24.61 154 VAL A C 1
ATOM 837 O O . VAL A 1 176 ? -25.369 -4.981 -30.156 1.00 28.75 154 VAL A O 1
ATOM 841 N N . GLY A 1 177 ? -25.296 -7.242 -30.405 1.00 32.15 155 GLY A N 1
ATOM 842 C CA . GLY A 1 177 ? -26.115 -7.263 -31.626 1.00 32.28 155 GLY A CA 1
ATOM 843 C C . GLY A 1 177 ? -25.303 -6.962 -32.867 1.00 33.00 155 GLY A C 1
ATOM 844 O O . GLY A 1 177 ? -25.880 -6.897 -33.929 1.00 33.00 155 GLY A O 1
ATOM 845 N N . THR A 1 178 ? -23.984 -6.848 -32.766 1.00 26.40 156 THR A N 1
ATOM 846 C CA . THR A 1 178 ? -23.100 -6.790 -33.956 1.00 25.49 156 THR A CA 1
ATOM 847 C C . THR A 1 178 ? -23.310 -8.013 -34.848 1.00 25.79 156 THR A C 1
ATOM 848 O O . THR A 1 178 ? -23.541 -9.101 -34.350 1.00 27.44 156 THR A O 1
ATOM 852 N N . PRO A 1 179 ? -23.143 -7.903 -36.175 1.00 28.87 157 PRO A N 1
ATOM 853 C CA . PRO A 1 179 ? -23.001 -9.086 -37.028 1.00 29.74 157 PRO A CA 1
ATOM 854 C C . PRO A 1 179 ? -21.610 -9.753 -36.966 1.00 29.39 157 PRO A C 1
ATOM 855 O O . PRO A 1 179 ? -21.439 -10.868 -37.425 1.00 33.85 157 PRO A O 1
ATOM 859 N N . ILE A 1 180 ? -20.648 -9.112 -36.314 1.00 28.00 158 ILE A N 1
ATOM 860 C CA . ILE A 1 180 ? -19.279 -9.668 -36.190 1.00 26.28 158 ILE A CA 1
ATOM 861 C C . ILE A 1 180 ? -19.335 -10.900 -35.298 1.00 25.06 158 ILE A C 1
ATOM 862 O O . ILE A 1 180 ? -19.926 -10.826 -34.204 1.00 27.12 158 ILE A O 1
ATOM 867 N N . ARG A 1 181 ? -18.754 -12.004 -35.770 1.00 24.25 159 ARG A N 1
ATOM 868 C CA . ARG A 1 181 ? -18.773 -13.322 -35.089 1.00 26.94 159 ARG A CA 1
ATOM 869 C C . ARG A 1 181 ? -17.428 -13.610 -34.437 1.00 24.27 159 ARG A C 1
ATOM 870 O O . ARG A 1 181 ? -17.363 -14.494 -33.606 1.00 25.04 159 ARG A O 1
ATOM 878 N N . GLY A 1 182 ? -16.372 -12.906 -34.842 1.00 23.69 160 GLY A N 1
ATOM 879 C CA . GLY A 1 182 ? -15.004 -13.149 -34.354 1.00 21.52 160 GLY A CA 1
ATOM 880 C C . GLY A 1 182 ? -13.997 -12.575 -35.320 1.00 20.38 160 GLY A C 1
ATOM 881 O O . GLY A 1 182 ? -14.365 -11.782 -36.204 1.00 18.87 160 GLY A O 1
ATOM 882 N N . VAL A 1 183 ? -12.733 -12.960 -35.165 1.00 20.56 161 VAL A N 1
ATOM 883 C CA . VAL A 1 183 ? -11.629 -12.288 -35.888 1.00 20.55 161 VAL A CA 1
ATOM 884 C C . VAL A 1 183 ? -11.780 -12.639 -37.375 1.00 20.14 161 VAL A C 1
ATOM 885 O O . VAL A 1 183 ? -11.420 -11.796 -38.191 1.00 18.79 161 VAL A O 1
ATOM 889 N N . ASP A 1 184 ? -12.397 -13.767 -37.701 1.00 20.04 162 ASP A N 1
ATOM 890 C CA . ASP A 1 184 ? -12.530 -14.097 -39.152 1.00 22.43 162 ASP A CA 1
ATOM 891 C C . ASP A 1 184 ? -13.500 -13.123 -39.835 1.00 22.38 162 ASP A C 1
ATOM 892 O O . ASP A 1 184 ? -13.257 -12.760 -40.982 1.00 24.07 162 ASP A O 1
ATOM 897 N N . THR A 1 185 ? -14.500 -12.623 -39.131 1.00 22.20 163 THR A N 1
ATOM 898 C CA . THR A 1 185 ? -15.381 -11.559 -39.670 1.00 21.82 163 THR A CA 1
ATOM 899 C C . THR A 1 185 ? -14.544 -10.310 -39.973 1.00 23.54 163 THR A C 1
ATOM 900 O O . THR A 1 185 ? -14.686 -9.735 -41.083 1.00 24.96 163 THR A O 1
ATOM 904 N N . LEU A 1 186 ? -13.648 -9.933 -39.061 1.00 20.29 164 LEU A N 1
ATOM 905 C CA . LEU A 1 186 ? -12.781 -8.746 -39.279 1.00 20.76 164 LEU A CA 1
ATOM 906 C C . LEU A 1 186 ? -11.842 -8.950 -40.465 1.00 20.52 164 LEU A C 1
ATOM 907 O O . LEU A 1 186 ? -11.632 -7.997 -41.226 1.00 24.10 164 LEU A O 1
ATOM 912 N N . ILE A 1 187 ? -11.229 -10.110 -40.575 1.00 20.68 165 ILE A N 1
ATOM 913 C CA . ILE A 1 187 ? -10.227 -10.365 -41.633 1.00 21.03 165 ILE A CA 1
ATOM 914 C C . ILE A 1 187 ? -10.904 -10.161 -42.992 1.00 23.24 165 ILE A C 1
ATOM 915 O O . ILE A 1 187 ? -10.208 -9.701 -43.927 1.00 24.75 165 ILE A O 1
ATOM 920 N N . SER A 1 188 ? -12.174 -10.548 -43.119 1.00 22.19 166 SER A N 1
ATOM 921 C CA . SER A 1 188 ? -12.868 -10.527 -44.438 1.00 24.84 166 SER A CA 1
ATOM 922 C C . SER A 1 188 ? -13.733 -9.279 -44.572 1.00 27.22 166 SER A C 1
ATOM 923 O O . SER A 1 188 ? -14.522 -9.224 -45.497 1.00 33.08 166 SER A O 1
ATOM 926 N N . SER A 1 189 ? -13.588 -8.264 -43.725 1.00 27.15 167 SER A N 1
ATOM 927 C CA . SER A 1 189 ? -14.444 -7.059 -43.826 1.00 25.39 167 SER A CA 1
ATOM 928 C C . SER A 1 189 ? -13.599 -5.782 -43.932 1.00 24.77 167 SER A C 1
ATOM 929 O O . SER A 1 189 ? -12.359 -5.874 -44.021 1.00 25.61 167 SER A O 1
ATOM 932 N N . SER A 1 190 ? -14.248 -4.626 -43.910 1.00 27.14 168 SER A N 1
ATOM 933 C CA . SER A 1 190 ? -13.606 -3.331 -44.235 1.00 30.65 168 SER A CA 1
ATOM 934 C C . SER A 1 190 ? -13.511 -2.382 -43.043 1.00 30.12 168 SER A C 1
ATOM 935 O O . SER A 1 190 ? -12.766 -1.397 -43.169 1.00 31.17 168 SER A O 1
ATOM 938 N N . GLY A 1 191 ? -14.265 -2.656 -41.987 1.00 26.19 169 GLY A N 1
ATOM 939 C CA . GLY A 1 191 ? -14.458 -1.753 -40.853 1.00 25.85 169 GLY A CA 1
ATOM 940 C C . GLY A 1 191 ? -13.137 -1.458 -40.174 1.00 24.09 169 GLY A C 1
ATOM 941 O O . GLY A 1 191 ? -12.161 -2.289 -40.280 1.00 24.06 169 GLY A O 1
ATOM 942 N N . ARG A 1 192 ? -13.083 -0.322 -39.476 1.00 20.04 170 ARG A N 1
ATOM 943 C CA . ARG A 1 192 ? -11.900 -0.006 -38.646 1.00 19.94 170 ARG A CA 1
ATOM 944 C C . ARG A 1 192 ? -11.911 -0.886 -37.391 1.00 16.64 170 ARG A C 1
ATOM 945 O O . ARG A 1 192 ? -12.984 -1.340 -36.927 1.00 16.46 170 ARG A O 1
ATOM 953 N N . VAL A 1 193 ? -10.709 -1.198 -36.907 1.00 16.13 171 VAL A N 1
ATOM 954 C CA . VAL A 1 193 ? -10.487 -2.090 -35.737 1.00 15.32 171 VAL A CA 1
ATOM 955 C C . VAL A 1 193 ? -9.648 -1.333 -34.728 1.00 14.42 171 VAL A C 1
ATOM 956 O O . VAL A 1 193 ? -8.541 -0.875 -35.042 1.00 14.54 171 VAL A O 1
ATOM 960 N N . GLY A 1 194 ? -10.156 -1.237 -33.517 1.00 13.50 172 GLY A N 1
ATOM 961 C CA . GLY A 1 194 ? -9.410 -0.623 -32.406 1.00 13.65 172 GLY A CA 1
ATOM 962 C C . GLY A 1 194 ? -8.453 -1.617 -31.791 1.00 14.30 172 GLY A C 1
ATOM 963 O O . GLY A 1 194 ? -8.665 -2.834 -31.889 1.00 13.80 172 GLY A O 1
ATOM 964 N N . PHE A 1 195 ? -7.396 -1.119 -31.158 1.00 13.76 173 PHE A N 1
ATOM 965 C CA . PHE A 1 195 ? -6.469 -1.962 -30.374 1.00 13.20 173 PHE A CA 1
ATOM 966 C C . PHE A 1 195 ? -5.938 -1.048 -29.276 1.00 12.68 173 PHE A C 1
ATOM 967 O O . PHE A 1 195 ? -5.992 0.208 -29.343 1.00 11.43 173 PHE A O 1
ATOM 975 N N . GLN A 1 196 ? -5.366 -1.676 -28.263 1.00 12.29 174 GLN A N 1
ATOM 976 C CA . GLN A 1 196 ? -4.774 -0.964 -27.120 1.00 11.40 174 GLN A CA 1
ATOM 977 C C . GLN A 1 196 ? -3.379 -0.488 -27.508 1.00 11.50 174 GLN A C 1
ATOM 978 O O . GLN A 1 196 ? -2.498 -1.303 -27.858 1.00 11.16 174 GLN A O 1
ATOM 984 N N . VAL A 1 197 ? -3.169 0.828 -27.412 1.00 11.64 175 VAL A N 1
ATOM 985 C CA . VAL A 1 197 ? -1.824 1.411 -27.656 1.00 10.80 175 VAL A CA 1
ATOM 986 C C . VAL A 1 197 ? -0.760 0.621 -26.868 1.00 10.61 175 VAL A C 1
ATOM 987 O O . VAL A 1 197 ? -0.955 0.324 -25.660 1.00 11.83 175 VAL A O 1
ATOM 991 N N . GLY A 1 198 ? 0.289 0.210 -27.577 1.00 11.15 176 GLY A N 1
ATOM 992 C CA . GLY A 1 198 ? 1.451 -0.488 -27.020 1.00 12.04 176 GLY A CA 1
ATOM 993 C C . GLY A 1 198 ? 1.327 -1.996 -26.984 1.00 12.02 176 GLY A C 1
ATOM 994 O O . GLY A 1 198 ? 2.308 -2.637 -26.600 1.00 13.69 176 GLY A O 1
ATOM 995 N N . SER A 1 199 ? 0.157 -2.557 -27.300 1.00 12.31 177 SER A N 1
ATOM 996 C CA . SER A 1 199 ? -0.115 -4.020 -27.271 1.00 12.27 177 SER A CA 1
ATOM 997 C C . SER A 1 199 ? 0.554 -4.706 -28.463 1.00 12.31 177 SER A C 1
ATOM 998 O O . SER A 1 199 ? 0.572 -4.159 -29.592 1.00 14.70 177 SER A O 1
ATOM 1001 N N . TYR A 1 200 ? 0.995 -5.945 -28.273 1.00 12.39 178 TYR A N 1
ATOM 1002 C CA . TYR A 1 200 ? 1.427 -6.784 -29.401 1.00 13.24 178 TYR A CA 1
ATOM 1003 C C . TYR A 1 200 ? 0.294 -6.994 -30.382 1.00 13.82 178 TYR A C 1
ATOM 1004 O O . TYR A 1 200 ? 0.598 -7.395 -31.527 1.00 15.63 178 TYR A O 1
ATOM 1013 N N . ALA A 1 201 ? -0.962 -6.805 -29.981 1.00 13.96 179 ALA A N 1
ATOM 1014 C CA . ALA A 1 201 ? -2.110 -6.978 -30.904 1.00 13.99 179 ALA A CA 1
ATOM 1015 C C . ALA A 1 201 ? -1.868 -6.185 -32.203 1.00 14.74 179 ALA A C 1
ATOM 1016 O O . ALA A 1 201 ? -2.282 -6.636 -33.257 1.00 13.89 179 ALA A O 1
ATOM 1018 N N . GLU A 1 202 ? -1.249 -5.020 -32.124 1.00 14.20 180 GLU A N 1
ATOM 1019 C CA . GLU A 1 202 ? -1.053 -4.150 -33.317 1.00 14.43 180 GLU A CA 1
ATOM 1020 C C . GLU A 1 202 ? -0.208 -4.918 -34.341 1.00 15.75 180 GLU A C 1
ATOM 1021 O O . GLU A 1 202 ? -0.630 -5.077 -35.475 1.00 16.98 180 GLU A O 1
ATOM 1027 N N . ASN A 1 203 ? 0.924 -5.439 -33.872 1.00 16.86 181 ASN A N 1
ATOM 1028 C CA . ASN A 1 203 ? 1.860 -6.193 -34.739 1.00 19.79 181 ASN A CA 1
ATOM 1029 C C . ASN A 1 203 ? 1.188 -7.479 -35.212 1.00 18.08 181 ASN A C 1
ATOM 1030 O O . ASN A 1 203 ? 1.336 -7.872 -36.409 1.00 19.53 181 ASN A O 1
ATOM 1035 N N . TYR A 1 204 ? 0.480 -8.145 -34.309 1.00 16.78 182 TYR A N 1
ATOM 1036 C CA . TYR A 1 204 ? -0.181 -9.439 -34.614 1.00 18.10 182 TYR A CA 1
ATOM 1037 C C . TYR A 1 204 ? -1.160 -9.253 -35.773 1.00 20.12 182 TYR A C 1
ATOM 1038 O O . TYR A 1 204 ? -1.170 -10.039 -36.755 1.00 19.67 182 TYR A O 1
ATOM 1047 N N . MET A 1 205 ? -1.968 -8.201 -35.685 1.00 15.20 183 MET A N 1
ATOM 1048 C CA . MET A 1 205 ? -2.990 -7.946 -36.709 1.00 16.29 183 MET A CA 1
ATOM 1049 C C . MET A 1 205 ? -2.322 -7.616 -38.049 1.00 18.09 183 MET A C 1
ATOM 1050 O O . MET A 1 205 ? -2.819 -8.131 -39.081 1.00 19.97 183 MET A O 1
ATOM 1055 N N . ILE A 1 206 ? -1.291 -6.782 -38.051 1.00 19.46 184 ILE A N 1
ATOM 1056 C CA . ILE A 1 206 ? -0.609 -6.337 -39.300 1.00 20.64 184 ILE A CA 1
ATOM 1057 C C . ILE A 1 206 ? 0.136 -7.527 -39.904 1.00 22.66 184 ILE A C 1
ATOM 1058 O O . ILE A 1 206 ? 0.030 -7.749 -41.141 1.00 23.20 184 ILE A O 1
ATOM 1063 N N . ASP A 1 207 ? 0.893 -8.224 -39.065 1.00 21.52 185 ASP A N 1
ATOM 1064 C CA . ASP A 1 207 ? 1.896 -9.207 -39.549 1.00 24.61 185 ASP A CA 1
ATOM 1065 C C . ASP A 1 207 ? 1.179 -10.527 -39.760 1.00 26.52 185 ASP A C 1
ATOM 1066 O O . ASP A 1 207 ? 0.934 -10.908 -40.911 1.00 34.51 185 ASP A O 1
ATOM 1071 N N . GLU A 1 208 ? 0.747 -11.161 -38.691 1.00 24.51 186 GLU A N 1
ATOM 1072 C CA . GLU A 1 208 ? 0.157 -12.513 -38.740 1.00 24.95 186 GLU A CA 1
ATOM 1073 C C . GLU A 1 208 ? -1.178 -12.509 -39.478 1.00 26.07 186 GLU A C 1
ATOM 1074 O O . GLU A 1 208 ? -1.448 -13.534 -40.122 1.00 26.23 186 GLU A O 1
ATOM 1080 N N . LEU A 1 209 ? -2.067 -11.533 -39.266 1.00 22.13 187 LEU A N 1
ATOM 1081 C CA . LEU A 1 209 ? -3.437 -11.645 -39.824 1.00 22.46 187 LEU A CA 1
ATOM 1082 C C . LEU A 1 209 ? -3.555 -10.845 -41.131 1.00 21.64 187 LEU A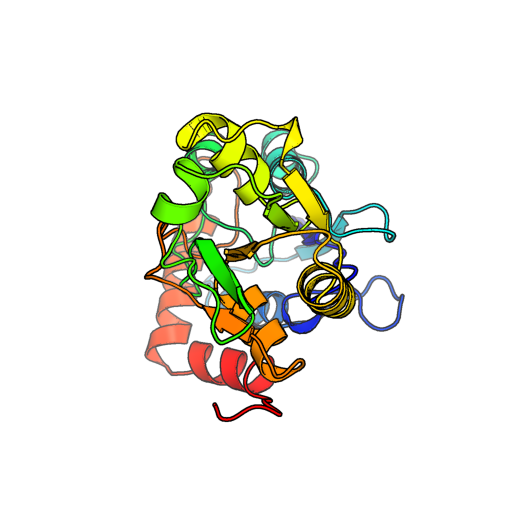 C 1
ATOM 1083 O O . LEU A 1 209 ? -4.613 -10.927 -41.709 1.00 25.50 187 LEU A O 1
ATOM 1088 N N . ASN A 1 210 ? -2.556 -10.015 -41.450 1.00 25.60 188 ASN A N 1
ATOM 1089 C CA . ASN A 1 210 ? -2.458 -9.267 -42.719 1.00 30.55 188 ASN A CA 1
ATOM 1090 C C . ASN A 1 210 ? -3.597 -8.266 -42.779 1.00 31.31 188 ASN A C 1
ATOM 1091 O O . ASN A 1 210 ? -4.075 -7.992 -43.885 1.00 28.31 188 ASN A O 1
ATOM 1096 N N . ILE A 1 211 ? -4.058 -7.759 -41.631 1.00 24.36 189 ILE A N 1
ATOM 1097 C CA . ILE A 1 211 ? -5.076 -6.684 -41.609 1.00 24.13 189 ILE A CA 1
ATOM 1098 C C . ILE A 1 211 ? -4.392 -5.388 -42.011 1.00 23.01 189 ILE A C 1
ATOM 1099 O O . ILE A 1 211 ? -3.310 -5.109 -41.526 1.00 25.70 189 ILE A O 1
ATOM 1104 N N . ALA A 1 212 ? -5.014 -4.627 -42.908 1.00 24.43 190 ALA A N 1
ATOM 1105 C CA . ALA A 1 212 ? -4.452 -3.378 -43.443 1.00 25.69 190 ALA A CA 1
ATOM 1106 C C . ALA A 1 212 ? -4.185 -2.417 -42.276 1.00 24.29 190 ALA A C 1
ATOM 1107 O O . ALA A 1 212 ? -5.134 -2.182 -41.508 1.00 21.86 190 ALA A O 1
ATOM 1109 N N . ARG A 1 213 ? -2.986 -1.840 -42.213 1.00 24.18 191 ARG A N 1
ATOM 1110 C CA . ARG A 1 213 ? -2.586 -0.877 -41.149 1.00 28.04 191 ARG A CA 1
ATOM 1111 C C . ARG A 1 213 ? -3.586 0.279 -41.133 1.00 25.49 191 ARG A C 1
ATOM 1112 O O . ARG A 1 213 ? -3.852 0.835 -40.078 1.00 22.95 191 ARG A O 1
ATOM 1120 N N . SER A 1 214 ? -4.083 0.679 -42.303 1.00 23.06 192 SER A N 1
ATOM 1121 C CA . SER A 1 214 ? -4.993 1.829 -42.423 1.00 23.09 192 SER A CA 1
ATOM 1122 C C . SER A 1 214 ? -6.264 1.576 -41.598 1.00 22.43 192 SER A C 1
ATOM 1123 O O . SER A 1 214 ? -6.966 2.508 -41.283 1.00 25.35 192 SER A O 1
ATOM 1126 N N . ARG A 1 215 ? -6.624 0.336 -41.307 1.00 19.62 193 ARG A N 1
ATOM 1127 C CA . ARG A 1 215 ? -7.873 0.034 -40.585 1.00 19.48 193 ARG A CA 1
ATOM 1128 C C . ARG A 1 215 ? -7.688 0.181 -39.062 1.00 17.01 193 ARG A C 1
ATOM 1129 O O . ARG A 1 215 ? -8.716 0.149 -38.333 1.00 17.95 193 ARG A O 1
ATOM 1137 N N . LEU A 1 216 ? -6.460 0.231 -38.592 1.00 15.84 194 LEU A N 1
ATOM 1138 C CA . LEU A 1 216 ? -6.196 0.121 -37.120 1.00 17.03 194 LEU A CA 1
ATOM 1139 C C . LEU A 1 216 ? -6.271 1.478 -36.436 1.00 18.21 194 LEU A C 1
ATOM 1140 O O . LEU A 1 216 ? -5.710 2.441 -36.924 1.00 20.18 194 LEU A O 1
ATOM 1145 N N . VAL A 1 217 ? -6.912 1.527 -35.277 1.00 15.94 195 VAL A N 1
ATOM 1146 C CA . VAL A 1 217 ? -7.088 2.784 -34.515 1.00 14.31 195 VAL A CA 1
ATOM 1147 C C . VAL A 1 217 ? -6.566 2.544 -33.112 1.00 14.20 195 VAL A C 1
ATOM 1148 O O . VAL A 1 217 ? -7.129 1.736 -32.396 1.00 13.98 195 VAL A O 1
ATOM 1152 N N . PRO A 1 218 ? -5.536 3.261 -32.677 1.00 14.42 196 PRO A N 1
ATOM 1153 C CA . PRO A 1 218 ? -5.054 3.089 -31.317 1.00 14.66 196 PRO A CA 1
ATOM 1154 C C . PRO A 1 218 ? -5.994 3.765 -30.334 1.00 12.95 196 PRO A C 1
ATOM 1155 O O . PRO A 1 218 ? -6.466 4.870 -30.581 1.00 13.68 196 PRO A O 1
ATOM 1159 N N . LEU A 1 219 ? -6.273 3.038 -29.242 1.00 12.03 197 LEU A N 1
ATOM 1160 C CA . LEU A 1 219 ? -7.160 3.496 -28.157 1.00 12.16 197 LEU A CA 1
ATOM 1161 C C . LEU A 1 219 ? -6.424 3.361 -26.840 1.00 12.09 197 LEU A C 1
ATOM 1162 O O . LEU A 1 219 ? -5.623 2.395 -26.676 1.00 12.81 197 LEU A O 1
ATOM 1167 N N . GLY A 1 220 ? -6.704 4.289 -25.925 1.00 11.73 198 GLY A N 1
ATOM 1168 C CA . GLY A 1 220 ? -5.900 4.416 -24.711 1.00 12.32 198 GLY A CA 1
ATOM 1169 C C . GLY A 1 220 ? -6.488 3.858 -23.437 1.00 12.76 198 GLY A C 1
ATOM 1170 O O . GLY A 1 220 ? -5.707 3.787 -22.481 1.00 13.96 198 GLY A O 1
ATOM 1171 N N . SER A 1 221 ? -7.779 3.571 -23.349 1.00 13.90 199 SER A N 1
ATOM 1172 C CA . SER A 1 221 ? -8.451 3.368 -22.049 1.00 14.39 199 SER A CA 1
ATOM 1173 C C . SER A 1 221 ? -9.831 2.795 -22.328 1.00 14.40 199 SER A C 1
ATOM 1174 O O . SER A 1 221 ? -10.327 2.926 -23.453 1.00 13.54 199 SER A O 1
ATOM 1177 N N . PRO A 1 222 ? -10.451 2.155 -21.325 1.00 14.70 200 PRO A N 1
ATOM 1178 C CA . PRO A 1 222 ? -11.783 1.599 -21.510 1.00 14.17 200 PRO A CA 1
ATOM 1179 C C . PRO A 1 222 ? -12.841 2.679 -21.823 1.00 13.66 200 PRO A C 1
ATOM 1180 O O . PRO A 1 222 ? -13.744 2.364 -22.594 1.00 12.72 200 PRO A O 1
ATOM 1184 N N . LYS A 1 223 ? -12.747 3.889 -21.302 1.00 13.94 201 LYS A N 1
ATOM 1185 C CA . LYS A 1 223 ? -13.689 4.960 -21.720 1.00 15.30 201 LYS A CA 1
ATOM 1186 C C . LYS A 1 223 ? -13.556 5.196 -23.223 1.00 13.93 201 LYS A C 1
ATOM 1187 O O . LYS A 1 223 ? -14.575 5.382 -23.895 1.00 14.72 201 LYS A O 1
ATOM 1193 N N . GLU A 1 224 ? -12.330 5.223 -23.750 1.00 13.29 202 GLU A N 1
ATOM 1194 C CA . GLU A 1 224 ? -12.126 5.418 -25.199 1.00 12.04 202 GLU A CA 1
ATOM 1195 C C . GLU A 1 224 ? -12.665 4.203 -25.981 1.00 11.40 202 GLU A C 1
ATOM 1196 O O . GLU A 1 224 ? -13.136 4.384 -27.125 1.00 13.44 202 GLU A O 1
ATOM 1202 N N . TYR A 1 225 ? -12.541 2.982 -25.467 1.00 12.30 203 TYR A N 1
ATOM 1203 C CA . TYR A 1 225 ? -13.107 1.780 -26.110 1.00 12.16 203 TYR A CA 1
ATOM 1204 C C . TYR A 1 225 ? -14.614 1.972 -26.286 1.00 12.61 203 TYR A C 1
ATOM 1205 O O . TYR A 1 225 ? -15.148 1.752 -27.400 1.00 13.44 203 TYR A O 1
ATOM 1214 N N . ALA A 1 226 ? -15.319 2.341 -25.221 1.00 14.40 204 ALA A N 1
ATOM 1215 C CA . ALA A 1 226 ? -16.796 2.467 -25.255 1.00 14.40 204 ALA A CA 1
ATOM 1216 C C . ALA A 1 226 ? -17.171 3.568 -26.244 1.00 15.58 204 ALA A C 1
ATOM 1217 O O . ALA A 1 226 ? -18.055 3.392 -27.088 1.00 16.99 204 ALA A O 1
ATOM 1219 N N . ALA A 1 227 ? -16.438 4.670 -26.228 1.00 14.82 205 ALA A N 1
ATOM 1220 C CA . ALA A 1 227 ? -16.761 5.819 -27.078 1.00 15.60 205 ALA A CA 1
ATOM 1221 C C . ALA A 1 227 ? -16.586 5.428 -28.532 1.00 15.78 205 ALA A C 1
ATOM 1222 O O . ALA A 1 227 ? -17.474 5.710 -29.348 1.00 16.93 205 ALA A O 1
ATOM 1224 N N . ALA A 1 228 ? -15.464 4.813 -28.871 1.00 16.45 206 ALA A N 1
ATOM 1225 C CA . ALA A 1 228 ? -15.150 4.449 -30.270 1.00 16.39 206 ALA A CA 1
ATOM 1226 C C . ALA A 1 228 ? -16.197 3.464 -30.794 1.00 17.13 206 ALA A C 1
ATOM 1227 O O . ALA A 1 228 ? -16.516 3.537 -31.984 1.00 18.66 206 ALA A O 1
ATOM 1229 N N . LEU A 1 229 ? -16.590 2.504 -29.998 1.00 16.92 207 LEU A N 1
ATOM 1230 C CA . LEU A 1 229 ? -17.578 1.481 -30.410 1.00 17.26 207 LEU A CA 1
ATOM 1231 C C . LEU A 1 229 ? -18.949 2.138 -30.541 1.00 22.44 207 LEU A C 1
ATOM 1232 O O . LEU A 1 229 ? -19.657 1.832 -31.508 1.00 21.42 207 LEU A O 1
ATOM 1237 N N . GLN A 1 230 ? -19.271 3.040 -29.627 1.00 20.28 208 GLN A N 1
ATOM 1238 C CA . GLN A 1 230 ? -20.620 3.683 -29.600 1.00 23.27 208 GLN A CA 1
ATOM 1239 C C . GLN A 1 230 ? -20.785 4.604 -30.809 1.00 26.11 208 GLN A C 1
ATOM 1240 O O . GLN A 1 230 ? -21.897 4.568 -31.379 1.00 27.32 208 GLN A O 1
ATOM 1246 N N . ASN A 1 231 ? -19.763 5.379 -31.184 1.00 21.18 209 ASN A N 1
ATOM 1247 C CA . ASN A 1 231 ? -19.807 6.434 -32.223 1.00 24.63 209 ASN A CA 1
ATOM 1248 C C . ASN A 1 231 ? -19.441 5.802 -33.565 1.00 25.30 209 ASN A C 1
ATOM 1249 O O . ASN A 1 231 ? -19.397 6.538 -34.522 1.00 30.05 209 ASN A O 1
ATOM 1254 N N . GLY A 1 232 ? -19.114 4.502 -33.598 1.00 27.35 210 GLY A N 1
ATOM 1255 C CA . GLY A 1 232 ? -18.831 3.807 -34.874 1.00 28.31 210 GLY A CA 1
ATOM 1256 C C . GLY A 1 232 ? -17.496 4.208 -35.486 1.00 27.35 210 GLY A C 1
ATOM 1257 O O . GLY A 1 232 ? -17.301 3.953 -36.666 1.00 28.15 210 GLY A O 1
ATOM 1258 N N . THR A 1 233 ? -16.562 4.793 -34.739 1.00 23.44 211 THR A N 1
ATOM 1259 C CA . THR A 1 233 ? -15.236 5.128 -35.299 1.00 23.33 211 THR A CA 1
ATOM 1260 C C . THR A 1 233 ? -14.477 3.793 -35.494 1.00 23.92 211 THR A C 1
ATOM 1261 O O . THR A 1 233 ? -13.656 3.731 -36.377 1.00 20.72 211 THR A O 1
ATOM 1265 N N . VAL A 1 234 ? -14.766 2.760 -34.703 1.00 20.11 212 VAL A N 1
ATOM 1266 C CA . VAL A 1 234 ? -14.319 1.367 -35.001 1.00 17.39 212 VAL A CA 1
ATOM 1267 C C . VAL A 1 234 ? -15.543 0.444 -34.984 1.00 16.81 212 VAL A C 1
ATOM 1268 O O . VAL A 1 234 ? -16.511 0.719 -34.259 1.00 18.61 212 VAL A O 1
ATOM 1272 N N . ALA A 1 235 ? -15.475 -0.639 -35.757 1.00 17.43 213 ALA A N 1
ATOM 1273 C CA . ALA A 1 235 ? -16.481 -1.720 -35.776 1.00 17.19 213 ALA A CA 1
ATOM 1274 C C . ALA A 1 235 ? -16.297 -2.691 -34.601 1.00 16.47 213 ALA A C 1
ATOM 1275 O O . ALA A 1 235 ? -17.247 -3.357 -34.195 1.00 16.71 213 ALA A O 1
ATOM 1277 N N . ALA A 1 236 ? -15.069 -2.835 -34.111 1.00 15.35 214 ALA A N 1
ATOM 1278 C CA . ALA A 1 236 ? -14.686 -3.812 -33.082 1.00 15.36 214 ALA A CA 1
ATOM 1279 C C . ALA A 1 236 ? -13.328 -3.393 -32.526 1.00 13.46 214 ALA A C 1
ATOM 1280 O O . ALA A 1 236 ? -12.641 -2.571 -33.125 1.00 14.87 214 ALA A O 1
ATOM 1282 N N . ILE A 1 237 ? -13.001 -3.951 -31.392 1.00 13.13 215 ILE A N 1
ATOM 1283 C CA . ILE A 1 23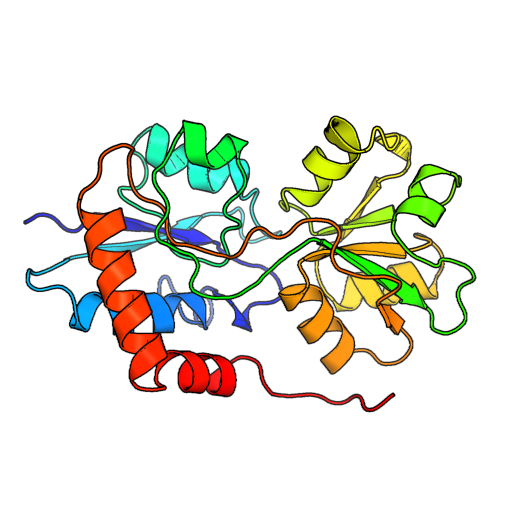7 ? -11.673 -3.800 -30.754 1.00 12.71 215 ILE A CA 1
ATOM 1284 C C . ILE A 1 237 ? -11.093 -5.195 -30.561 1.00 13.77 215 ILE A C 1
ATOM 1285 O O . ILE A 1 237 ? -11.816 -6.152 -30.164 1.00 13.82 215 ILE A O 1
ATOM 1290 N N . VAL A 1 238 ? -9.815 -5.318 -30.845 1.00 12.18 216 VAL A N 1
ATOM 1291 C CA . VAL A 1 238 ? -9.031 -6.544 -30.543 1.00 12.61 216 VAL A CA 1
ATOM 1292 C C . VAL A 1 238 ? -8.133 -6.188 -29.367 1.00 12.93 216 VAL A C 1
ATOM 1293 O O . VAL A 1 238 ? -7.343 -5.247 -29.459 1.00 13.20 216 VAL A O 1
ATOM 1297 N N . ASP A 1 239 ? -8.221 -6.964 -28.305 1.00 12.59 217 ASP A N 1
ATOM 1298 C CA . ASP A 1 239 ? -7.294 -6.839 -27.163 1.00 12.78 217 ASP A CA 1
ATOM 1299 C C . ASP A 1 239 ? -7.313 -8.135 -26.377 1.00 13.73 217 ASP A C 1
ATOM 1300 O O . ASP A 1 239 ? -8.156 -9.052 -26.613 1.00 13.72 217 ASP A O 1
ATOM 1305 N N . GLU A 1 240 ? -6.372 -8.213 -25.467 1.00 12.93 218 GLU A N 1
ATOM 1306 C CA . GLU A 1 240 ? -6.252 -9.428 -24.639 1.00 12.77 218 GLU A CA 1
ATOM 1307 C C . GLU A 1 240 ? -7.410 -9.484 -23.655 1.00 14.19 218 GLU A C 1
ATOM 1308 O O . GLU A 1 240 ? -7.911 -8.441 -23.136 1.00 13.54 218 GLU A O 1
ATOM 1314 N N . ARG A 1 241 ? -7.802 -10.720 -23.352 1.00 13.95 219 ARG A N 1
ATOM 1315 C CA . ARG A 1 241 ? -9.004 -10.998 -22.542 1.00 14.71 219 ARG A CA 1
ATOM 1316 C C . ARG A 1 241 ? -9.008 -10.258 -21.220 1.00 14.69 219 ARG A C 1
ATOM 1317 O O . ARG A 1 241 ? -10.056 -9.741 -20.844 1.00 13.95 219 ARG A O 1
ATOM 1325 N N . PRO A 1 242 ? -7.909 -10.151 -20.443 1.00 13.64 220 PRO A N 1
ATOM 1326 C CA . PRO A 1 242 ? -8.021 -9.488 -19.131 1.00 13.90 220 PRO A CA 1
ATOM 1327 C C . PRO A 1 242 ? -8.473 -8.026 -19.234 1.00 12.77 220 PRO A C 1
ATOM 1328 O O . PRO A 1 242 ? -9.242 -7.544 -18.404 1.00 12.40 220 PRO A O 1
ATOM 1332 N N . TYR A 1 243 ? -7.944 -7.308 -20.248 1.00 12.63 221 TYR A N 1
ATOM 1333 C CA . TYR A 1 243 ? -8.351 -5.902 -20.424 1.00 13.11 221 TYR A CA 1
ATOM 1334 C C . TYR A 1 243 ? -9.816 -5.864 -20.840 1.00 13.80 221 TYR A C 1
ATOM 1335 O O . TYR A 1 243 ? -10.532 -4.982 -20.338 1.00 13.72 221 TYR A O 1
ATOM 1344 N N . VAL A 1 244 ? -10.197 -6.764 -21.752 1.00 13.66 222 VAL A N 1
ATOM 1345 C CA . VAL A 1 244 ? -11.595 -6.767 -22.236 1.00 14.97 222 VAL A CA 1
ATOM 1346 C C . VAL A 1 244 ? -12.509 -7.117 -21.053 1.00 15.00 222 VAL A C 1
ATOM 1347 O O . VAL A 1 244 ? -13.568 -6.475 -20.939 1.00 14.77 222 VAL A O 1
ATOM 1351 N N . ASP A 1 245 ? -12.122 -8.032 -20.175 1.00 15.10 223 ASP A N 1
ATOM 1352 C CA . ASP A 1 245 ? -12.975 -8.333 -18.991 1.00 16.76 223 ASP A CA 1
ATOM 1353 C C . ASP A 1 245 ? -13.140 -7.104 -18.103 1.00 16.46 223 ASP A C 1
ATOM 1354 O O . ASP A 1 245 ? -14.248 -6.828 -17.620 1.00 16.88 223 ASP A O 1
ATOM 1359 N N . LEU A 1 246 ? -12.064 -6.345 -17.865 1.00 15.51 224 LEU A N 1
ATOM 1360 C CA . LEU A 1 246 ? -12.206 -5.111 -17.065 1.00 18.50 224 LEU A CA 1
ATOM 1361 C C . LEU A 1 246 ? -13.105 -4.125 -17.786 1.00 17.16 224 LEU A C 1
ATOM 1362 O O . LEU A 1 246 ? -13.922 -3.478 -17.140 1.00 18.01 224 LEU A O 1
ATOM 1367 N N . PHE A 1 247 ? -12.966 -3.993 -19.099 1.00 13.99 225 PHE A N 1
ATOM 1368 C CA . PHE A 1 247 ? -13.791 -3.078 -19.908 1.00 14.77 225 PHE A CA 1
ATOM 1369 C C . PHE A 1 247 ? -15.282 -3.453 -19.733 1.00 15.47 225 PHE A C 1
ATOM 1370 O O . PHE A 1 247 ? -16.106 -2.588 -19.481 1.00 15.12 225 PHE A O 1
ATOM 1378 N N . LEU A 1 248 ? -15.578 -4.735 -19.915 1.00 16.54 226 LEU A N 1
ATOM 1379 C CA . LEU A 1 248 ? -16.977 -5.223 -19.861 1.00 17.52 226 LEU A CA 1
ATOM 1380 C C . LEU A 1 248 ? -17.520 -5.132 -18.428 1.00 19.61 226 LEU A C 1
ATOM 1381 O O . LEU A 1 248 ? -18.734 -5.177 -18.248 1.00 23.45 226 LEU A O 1
ATOM 1386 N N . SER A 1 249 ? -16.681 -5.056 -17.435 1.00 18.38 227 SER A N 1
ATOM 1387 C CA . SER A 1 249 ? -17.153 -4.907 -16.034 1.00 21.13 227 SER A CA 1
ATOM 1388 C C . SER A 1 249 ? -17.575 -3.458 -15.786 1.00 24.34 227 SER A C 1
ATOM 1389 O O . SER A 1 249 ? -18.307 -3.224 -14.814 1.00 29.54 227 SER A O 1
ATOM 1392 N N . GLU A 1 250 ? -17.112 -2.504 -16.602 1.00 23.16 228 GLU A N 1
ATOM 1393 C CA . GLU A 1 250 ? -17.318 -1.066 -16.340 1.00 26.77 228 GLU A CA 1
ATOM 1394 C C . GLU A 1 250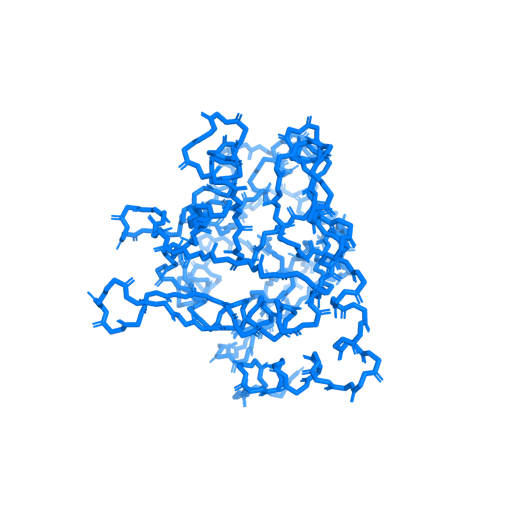 ? -18.397 -0.523 -17.285 1.00 27.36 228 GLU A C 1
ATOM 1395 O O . GLU A 1 250 ? -19.164 0.348 -16.874 1.00 27.98 228 GLU A O 1
ATOM 1401 N N . PHE A 1 251 ? -18.388 -0.961 -18.536 1.00 20.51 229 PHE A N 1
ATOM 1402 C CA . PHE A 1 251 ? -19.152 -0.369 -19.657 1.00 23.34 229 PHE A CA 1
ATOM 1403 C C . PHE A 1 251 ? -20.076 -1.425 -20.205 1.00 24.12 229 PHE A C 1
ATOM 1404 O O . PHE A 1 251 ? -19.619 -2.447 -20.689 1.00 25.28 229 PHE A O 1
ATOM 1412 N N . CYS A 1 252 ? -21.373 -1.193 -20.019 1.00 29.66 230 CYS A N 1
ATOM 1413 C CA . CYS A 1 252 ? -22.361 -2.180 -20.453 1.00 28.92 230 CYS A CA 1
ATOM 1414 C C . CYS A 1 252 ? -22.637 -1.839 -21.950 1.00 24.09 230 CYS A C 1
ATOM 1415 O O . CYS A 1 252 ? -22.389 -0.690 -22.450 1.00 26.60 230 CYS A O 1
ATOM 1418 N N . GLY A 1 253 ? -23.007 -2.843 -22.717 1.00 24.23 231 GLY A N 1
ATOM 1419 C CA . GLY A 1 253 ? -23.476 -2.674 -24.098 1.00 21.28 231 GLY A CA 1
ATOM 1420 C C . GLY A 1 253 ? -22.631 -3.399 -25.134 1.00 18.28 231 GLY A C 1
ATOM 1421 O O . GLY A 1 253 ? -22.908 -3.263 -26.323 1.00 20.60 231 GLY A O 1
ATOM 1422 N N . PHE A 1 254 ? -21.610 -4.109 -24.695 1.00 19.00 232 PHE A N 1
ATOM 1423 C CA . PHE A 1 254 ? -20.610 -4.760 -25.560 1.00 16.65 232 PHE A CA 1
ATOM 1424 C C . PHE A 1 254 ? -20.509 -6.225 -25.179 1.00 18.39 232 PHE A C 1
ATOM 1425 O O . PHE A 1 254 ? -20.858 -6.663 -24.054 1.00 19.66 232 PHE A O 1
ATOM 1433 N N . ALA A 1 255 ? -19.924 -7.001 -26.068 1.00 17.69 233 ALA A N 1
ATOM 1434 C CA . ALA A 1 255 ? -19.696 -8.429 -25.804 1.00 17.94 233 ALA A CA 1
ATOM 1435 C C . ALA A 1 255 ? -18.535 -8.947 -26.637 1.00 16.72 233 ALA A C 1
ATOM 1436 O O . ALA A 1 255 ? -18.266 -8.448 -27.734 1.00 16.47 233 ALA A O 1
ATOM 1438 N N . ILE A 1 256 ? -17.883 -9.953 -26.100 1.00 16.44 234 ILE A N 1
ATOM 1439 C CA . ILE A 1 256 ? -16.831 -10.702 -26.809 1.00 16.56 234 ILE A CA 1
ATOM 1440 C C . ILE A 1 256 ? -17.518 -11.500 -27.903 1.00 17.48 234 ILE A C 1
ATOM 1441 O O . ILE A 1 256 ? -18.606 -12.050 -27.625 1.00 19.49 234 ILE A O 1
ATOM 1446 N N . ARG A 1 257 ? -16.945 -11.483 -29.075 1.00 18.01 235 ARG A N 1
ATOM 1447 C CA . ARG A 1 257 ? -17.414 -12.304 -30.220 1.00 19.12 235 ARG A CA 1
ATOM 1448 C C . ARG A 1 257 ? -16.341 -13.341 -30.499 1.00 18.69 235 ARG A C 1
ATOM 1449 O O . ARG A 1 257 ? -15.229 -12.952 -30.898 1.00 18.55 235 ARG A O 1
ATOM 1457 N N . GLY A 1 258 ? -16.682 -14.632 -30.414 1.00 20.97 236 GLY A N 1
ATOM 1458 C CA . GLY A 1 258 ? -15.706 -15.687 -30.692 1.00 20.72 236 GLY A CA 1
ATOM 1459 C C . GLY A 1 258 ? -14.861 -16.025 -29.479 1.00 24.41 236 GLY A C 1
ATOM 1460 O O . GLY A 1 258 ? -15.125 -15.517 -28.394 1.00 29.50 236 GLY A O 1
ATOM 1461 N N . GLN A 1 259 ? -14.002 -17.004 -29.679 1.00 26.44 237 GLN A N 1
ATOM 1462 C CA . GLN A 1 259 ? -13.037 -17.578 -28.730 1.00 26.78 237 GLN A CA 1
ATOM 1463 C C . GLN A 1 259 ? -11.799 -16.682 -28.796 1.00 21.80 237 GLN A C 1
ATOM 1464 O O . GLN A 1 259 ? -11.621 -16.037 -29.844 1.00 22.30 237 GLN A O 1
ATOM 1470 N N . GLU A 1 260 ? -10.908 -16.788 -27.822 1.00 20.88 238 GLU A N 1
ATOM 1471 C CA . GLU A 1 260 ? -9.498 -16.348 -27.982 1.00 20.86 238 GLU A CA 1
ATOM 1472 C C . GLU A 1 260 ? -8.928 -16.854 -29.329 1.00 21.42 238 GLU A C 1
ATOM 1473 O O . GLU A 1 260 ? -9.137 -18.061 -29.703 1.00 22.99 238 GLU A O 1
ATOM 1479 N N . PHE A 1 261 ? -8.163 -16.036 -30.043 1.00 18.77 239 PHE A N 1
ATOM 1480 C CA . PHE A 1 261 ? -7.456 -16.481 -31.264 1.00 17.93 239 PHE A CA 1
ATOM 1481 C C . PHE A 1 261 ? -5.937 -16.423 -31.108 1.00 19.80 239 PHE A C 1
ATOM 1482 O O . PHE A 1 261 ? -5.190 -16.738 -32.075 1.00 19.00 239 PHE A O 1
ATOM 1490 N N . THR A 1 262 ? -5.462 -16.044 -29.918 1.00 17.50 240 THR A N 1
ATOM 1491 C CA . THR A 1 262 ? -4.079 -16.328 -29.464 1.00 15.89 240 THR A CA 1
ATOM 1492 C C . THR A 1 262 ? -4.175 -16.871 -28.026 1.00 16.55 240 THR A C 1
ATOM 1493 O O . THR A 1 262 ? -5.245 -16.650 -27.412 1.00 18.72 240 THR A O 1
ATOM 1497 N N . ARG A 1 263 ? -3.121 -17.521 -27.509 1.00 17.01 241 ARG A N 1
ATOM 1498 C CA . ARG A 1 263 ? -3.183 -18.048 -26.104 1.00 20.13 241 ARG A CA 1
ATOM 1499 C C . ARG A 1 263 ? -1.993 -17.719 -25.196 1.00 23.34 241 ARG A C 1
ATOM 1500 O O . ARG A 1 263 ? -1.846 -18.381 -24.106 1.00 31.73 241 ARG A O 1
ATOM 1508 N N . SER A 1 264 ? -1.306 -16.629 -25.420 1.00 21.24 242 SER A N 1
ATOM 1509 C CA . SER A 1 264 ? -0.118 -16.252 -24.630 1.00 19.99 242 SER A CA 1
ATOM 1510 C C . SER A 1 264 ? -0.609 -15.659 -23.313 1.00 24.06 242 SER A C 1
ATOM 1511 O O . SER A 1 264 ? -1.227 -14.580 -23.366 1.00 29.37 242 SER A O 1
ATOM 1514 N N . GLY A 1 265 ? -0.298 -16.309 -22.225 1.00 16.13 243 GLY A N 1
ATOM 1515 C CA . GLY A 1 265 ? -0.474 -15.807 -20.849 1.00 14.06 243 GLY A CA 1
ATOM 1516 C C . GLY A 1 265 ? 0.467 -14.639 -20.557 1.00 14.08 243 GLY A C 1
ATOM 1517 O O . GLY A 1 265 ? 1.192 -14.209 -21.451 1.00 15.47 243 GLY A O 1
ATOM 1518 N N . TRP A 1 266 ? 0.422 -14.138 -19.335 1.00 12.43 244 TRP A N 1
ATOM 1519 C CA . TRP A 1 266 ? 1.387 -13.119 -18.866 1.00 12.57 244 TRP A CA 1
ATOM 1520 C C . TRP A 1 266 ? 2.454 -13.767 -18.012 1.00 13.21 244 TRP A C 1
ATOM 1521 O O . TRP A 1 266 ? 2.161 -14.704 -17.270 1.00 12.84 244 TRP A O 1
ATOM 1532 N N . GLY A 1 267 ? 3.672 -13.248 -18.150 1.00 12.63 245 GLY A N 1
ATOM 1533 C CA . GLY A 1 267 ? 4.795 -13.695 -17.334 1.00 12.72 245 GLY A CA 1
ATOM 1534 C C . GLY A 1 267 ? 5.732 -12.554 -17.029 1.00 12.76 245 GLY A C 1
ATOM 1535 O O . GLY A 1 267 ? 5.485 -11.447 -17.482 1.00 13.33 245 GLY A O 1
ATOM 1536 N N . PHE A 1 268 ? 6.685 -12.835 -16.134 1.00 12.56 246 PHE A N 1
ATOM 1537 C CA . PHE A 1 268 ? 7.798 -11.906 -15.860 1.00 12.02 246 PHE A CA 1
ATOM 1538 C C . PHE A 1 268 ? 8.965 -12.334 -16.729 1.00 12.99 246 PHE A C 1
ATOM 1539 O O . PHE A 1 268 ? 9.142 -13.555 -16.990 1.00 13.93 246 PHE A O 1
ATOM 1547 N N . ALA A 1 269 ? 9.774 -11.376 -17.155 1.00 13.01 247 ALA A N 1
ATOM 1548 C CA . ALA A 1 269 ? 10.891 -11.682 -18.076 1.00 15.06 247 ALA A CA 1
ATOM 1549 C C . ALA A 1 269 ? 12.239 -11.318 -17.451 1.00 14.82 247 ALA A C 1
ATOM 1550 O O . ALA A 1 269 ? 12.390 -10.279 -16.805 1.00 12.93 247 ALA A O 1
ATOM 1552 N N . PHE A 1 270 ? 13.192 -12.177 -17.727 1.00 13.09 248 PHE A N 1
ATOM 1553 C CA . PHE A 1 270 ? 14.586 -12.097 -17.287 1.00 13.90 248 PHE A CA 1
ATOM 1554 C C . PHE A 1 270 ? 15.492 -12.270 -18.499 1.00 13.37 248 PHE A C 1
ATOM 1555 O O . PHE A 1 270 ? 15.062 -12.583 -19.602 1.00 14.16 248 PHE A O 1
ATOM 1563 N N . PRO A 1 271 ? 16.807 -12.003 -18.347 1.00 14.89 249 PRO A N 1
ATOM 1564 C CA . PRO A 1 271 ? 17.687 -12.283 -19.468 1.00 15.54 249 PRO A CA 1
ATOM 1565 C C . PRO A 1 271 ? 17.653 -13.756 -19.904 1.00 16.20 249 PRO A C 1
ATOM 1566 O O . PRO A 1 271 ? 17.405 -14.658 -19.092 1.00 15.71 249 PRO A O 1
ATOM 1570 N N . ARG A 1 272 ? 17.945 -13.968 -21.184 1.00 15.73 250 ARG A N 1
ATOM 1571 C CA . ARG A 1 272 ? 18.127 -15.330 -21.723 1.00 18.01 250 ARG A CA 1
ATOM 1572 C C . ARG A 1 272 ? 19.115 -16.093 -20.815 1.00 17.45 250 ARG A C 1
ATOM 1573 O O . ARG A 1 272 ? 20.127 -15.529 -20.381 1.00 17.93 250 ARG A O 1
ATOM 1581 N N . ASP A 1 273 ? 18.728 -17.316 -20.483 1.00 18.07 251 ASP A N 1
ATOM 1582 C CA . ASP A 1 273 ? 19.468 -18.295 -19.665 1.00 19.06 251 ASP A CA 1
ATOM 1583 C C . ASP A 1 273 ? 19.449 -17.907 -18.198 1.00 19.61 251 ASP A C 1
ATOM 1584 O O . ASP A 1 273 ? 20.153 -18.544 -17.423 1.00 20.07 251 ASP A O 1
ATOM 1589 N N . SER A 1 274 ? 18.616 -16.955 -17.773 1.00 16.54 252 SER A N 1
ATOM 1590 C CA . SER A 1 274 ? 18.553 -16.597 -16.344 1.00 16.68 252 SER A CA 1
ATOM 1591 C C . SER A 1 274 ? 17.965 -17.743 -15.538 1.00 17.17 252 SER A C 1
ATOM 1592 O O . SER A 1 274 ? 16.836 -18.144 -15.793 1.00 16.88 252 SER A O 1
ATOM 1595 N N . PRO A 1 275 ? 18.631 -18.172 -14.443 1.00 17.18 253 PRO A N 1
ATOM 1596 C CA . PRO A 1 275 ? 18.038 -19.126 -13.512 1.00 17.53 253 PRO A CA 1
ATOM 1597 C C . PRO A 1 275 ? 16.815 -18.573 -12.786 1.00 15.67 253 PRO A C 1
ATOM 1598 O O . PRO A 1 275 ? 15.938 -19.363 -12.427 1.00 15.08 253 PRO A O 1
ATOM 1602 N N . LEU A 1 276 ? 16.732 -17.250 -12.603 1.00 15.99 254 LEU A N 1
ATOM 1603 C CA . LEU A 1 276 ? 15.573 -16.685 -11.872 1.00 16.36 254 LEU A CA 1
ATOM 1604 C C . LEU A 1 276 ? 14.292 -16.947 -12.672 1.00 16.04 254 LEU A C 1
ATOM 1605 O O . LEU A 1 276 ? 13.235 -17.089 -12.042 1.00 15.67 2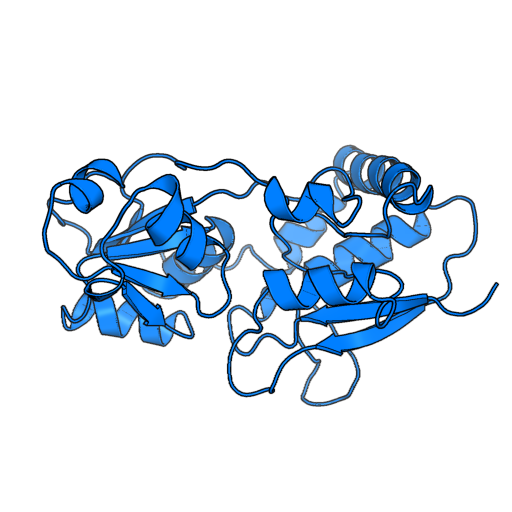54 LEU A O 1
ATOM 1610 N N . ALA A 1 277 ? 14.325 -17.020 -13.990 1.00 13.70 255 ALA A N 1
ATOM 1611 C CA . ALA A 1 277 ? 13.062 -17.261 -14.740 1.00 15.11 255 ALA A CA 1
ATOM 1612 C C . ALA A 1 277 ? 12.467 -18.629 -14.328 1.00 15.49 255 ALA A C 1
ATOM 1613 O O . ALA A 1 277 ? 11.225 -18.806 -14.219 1.00 17.53 255 ALA A O 1
ATOM 1615 N N . ILE A 1 278 ? 13.329 -19.589 -14.101 1.00 14.64 256 ILE A N 1
ATOM 1616 C CA . ILE A 1 278 ? 12.902 -20.965 -13.758 1.00 13.81 256 ILE A CA 1
ATOM 1617 C C . ILE A 1 278 ? 12.515 -20.991 -12.283 1.00 14.04 256 ILE A C 1
ATOM 1618 O O . ILE A 1 278 ? 11.462 -21.581 -11.930 1.00 12.98 256 ILE A O 1
ATOM 1623 N N . ASP A 1 279 ? 13.309 -20.379 -11.424 1.00 12.98 257 ASP A N 1
ATOM 1624 C CA . ASP A 1 279 ? 13.014 -20.420 -9.969 1.00 13.19 257 ASP A CA 1
ATOM 1625 C C . ASP A 1 279 ? 11.690 -19.699 -9.725 1.00 13.47 257 ASP A C 1
ATOM 1626 O O . ASP A 1 279 ? 10.870 -20.160 -8.894 1.00 13.00 257 ASP A O 1
ATOM 1631 N N . MET A 1 280 ? 11.472 -18.591 -10.427 1.00 12.67 258 MET A N 1
ATOM 1632 C CA . MET A 1 280 ? 10.214 -17.847 -10.279 1.00 12.75 258 MET A CA 1
ATOM 1633 C C . MET A 1 280 ? 9.041 -18.661 -10.823 1.00 13.41 258 MET A C 1
ATOM 1634 O O . MET A 1 280 ? 7.948 -18.492 -10.338 1.00 12.93 258 MET A O 1
ATOM 1639 N N . SER A 1 281 ? 9.243 -19.516 -11.832 1.00 13.09 259 SER A N 1
ATOM 1640 C CA . SER A 1 281 ? 8.142 -20.379 -12.313 1.00 12.10 259 SER A CA 1
ATOM 1641 C C . SER A 1 281 ? 7.714 -21.315 -11.174 1.00 12.08 259 SER A C 1
ATOM 1642 O O . SER A 1 281 ? 6.500 -21.458 -10.945 1.00 12.16 259 SER A O 1
ATOM 1645 N N . THR A 1 282 ? 8.660 -21.960 -10.472 1.00 12.82 260 THR A N 1
ATOM 1646 C CA . THR A 1 282 ? 8.296 -22.847 -9.336 1.00 12.40 260 THR A CA 1
ATOM 1647 C C . THR A 1 282 ? 7.567 -22.022 -8.275 1.00 13.28 260 THR A C 1
ATOM 1648 O O . THR A 1 282 ? 6.615 -22.543 -7.700 1.00 12.25 260 THR A O 1
ATOM 1652 N N . ALA A 1 283 ? 7.979 -20.781 -8.018 1.00 13.09 261 ALA A N 1
ATOM 1653 C CA . ALA A 1 283 ? 7.347 -19.928 -6.992 1.00 12.93 261 ALA A CA 1
ATOM 1654 C C . ALA A 1 283 ? 5.923 -19.605 -7.434 1.00 14.00 261 ALA A C 1
ATOM 1655 O O . ALA A 1 283 ? 5.002 -19.721 -6.604 1.00 13.59 261 ALA A O 1
ATOM 1657 N N . ILE A 1 284 ? 5.740 -19.197 -8.696 1.00 13.30 262 ILE A N 1
ATOM 1658 C CA . ILE A 1 284 ? 4.366 -18.947 -9.236 1.00 11.73 262 ILE A CA 1
ATOM 1659 C C . ILE A 1 284 ? 3.504 -20.205 -9.097 1.00 12.39 262 ILE A C 1
ATOM 1660 O O . ILE A 1 284 ? 2.330 -20.101 -8.702 1.00 13.62 262 ILE A O 1
ATOM 1665 N N . LEU A 1 285 ? 4.071 -21.366 -9.400 1.00 12.40 263 LEU A N 1
ATOM 1666 C CA . LEU A 1 285 ? 3.325 -22.628 -9.271 1.00 12.65 263 LEU A CA 1
ATOM 1667 C C . LEU A 1 285 ? 2.924 -22.836 -7.799 1.00 12.85 263 LEU A C 1
ATOM 1668 O O . LEU A 1 285 ? 1.779 -23.253 -7.544 1.00 13.99 263 LEU A O 1
ATOM 1673 N N . GLY A 1 286 ? 3.823 -22.510 -6.875 1.00 11.97 264 GLY A N 1
ATOM 1674 C CA . GLY A 1 286 ? 3.514 -22.602 -5.445 1.00 12.65 264 GLY A CA 1
ATOM 1675 C C . GLY A 1 286 ? 2.312 -21.739 -5.098 1.00 14.33 264 GLY A C 1
ATOM 1676 O O . GLY A 1 286 ? 1.400 -22.166 -4.353 1.00 14.19 264 GLY A O 1
ATOM 1677 N N . LEU A 1 287 ? 2.335 -20.499 -5.551 1.00 13.47 265 LEU A N 1
ATOM 1678 C CA . LEU A 1 287 ? 1.212 -19.566 -5.323 1.00 13.37 265 LEU A CA 1
ATOM 1679 C C . LEU A 1 287 ? -0.088 -20.151 -5.869 1.00 13.47 265 LEU A C 1
ATOM 1680 O O . LEU A 1 287 ? -1.174 -19.950 -5.253 1.00 14.19 265 LEU A O 1
ATOM 1685 N N . SER A 1 288 ? -0.049 -20.754 -7.054 1.00 12.97 266 SER A N 1
ATOM 1686 C CA . SER A 1 288 ? -1.257 -21.348 -7.653 1.00 14.34 266 SER A CA 1
ATOM 1687 C C . SER A 1 288 ? -1.754 -22.472 -6.741 1.00 15.10 266 SER A C 1
ATOM 1688 O O . SER A 1 288 ? -2.958 -22.582 -6.494 1.00 16.09 266 SER A O 1
ATOM 1691 N N . GLU A 1 289 ? -0.852 -23.293 -6.275 1.00 15.04 267 GLU A N 1
ATOM 1692 C CA . GLU A 1 289 ? -1.241 -24.529 -5.574 1.00 14.32 267 GLU A CA 1
ATOM 1693 C C . GLU A 1 289 ? -1.801 -24.179 -4.199 1.00 16.33 267 GLU A C 1
ATOM 1694 O O . GLU A 1 289 ? -2.625 -24.960 -3.717 1.00 19.42 267 GLU A O 1
ATOM 1700 N N . THR A 1 290 ? -1.347 -23.109 -3.566 1.00 15.90 268 THR A N 1
ATOM 1701 C CA . THR A 1 290 ? -1.846 -22.731 -2.219 1.00 16.59 268 THR A CA 1
ATOM 1702 C C . THR A 1 290 ? -3.148 -21.931 -2.316 1.00 19.21 268 THR A C 1
ATOM 1703 O O . THR A 1 290 ? -3.796 -21.736 -1.253 1.00 19.89 268 THR A O 1
ATOM 1707 N N . GLY A 1 291 ? -3.526 -21.442 -3.495 1.00 15.59 269 GLY A N 1
ATOM 1708 C CA . GLY A 1 291 ? -4.713 -20.582 -3.678 1.00 15.67 269 GLY A CA 1
ATOM 1709 C C . GLY A 1 291 ? -4.386 -19.105 -3.578 1.00 14.33 269 GLY A C 1
ATOM 1710 O O . GLY A 1 291 ? -5.274 -18.252 -3.784 1.00 15.16 269 GLY A O 1
ATOM 1711 N N . GLN A 1 292 ? -3.143 -18.761 -3.277 1.00 14.80 270 GLN A N 1
ATOM 1712 C CA . GLN A 1 292 ? -2.723 -17.350 -3.145 1.00 15.81 270 GLN A CA 1
ATOM 1713 C C . GLN A 1 292 ? -2.881 -16.638 -4.492 1.00 15.77 270 GLN A C 1
ATOM 1714 O O . GLN A 1 292 ? -3.321 -15.482 -4.527 1.00 15.84 270 GLN A O 1
ATOM 1720 N N . LEU A 1 293 ? -2.543 -17.283 -5.611 1.00 15.95 271 LEU A N 1
ATOM 1721 C CA . LEU A 1 293 ? -2.645 -16.642 -6.926 1.00 16.07 271 LEU A CA 1
ATOM 1722 C C . LEU A 1 293 ? -4.085 -16.237 -7.206 1.00 16.09 271 LEU A C 1
ATOM 17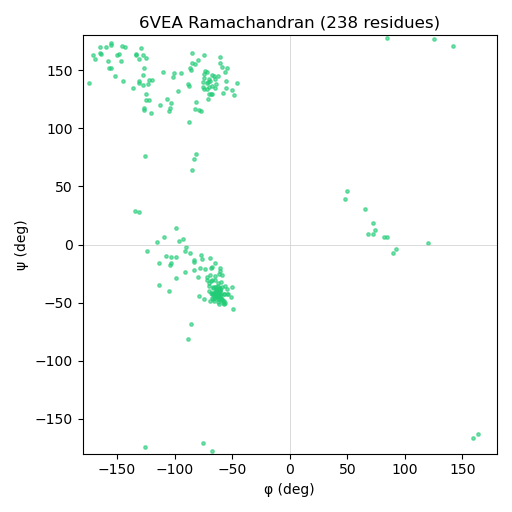23 O O . LEU A 1 293 ? -4.313 -15.082 -7.638 1.00 17.93 271 LEU A O 1
ATOM 1728 N N . GLN A 1 294 ? -5.052 -17.095 -6.927 1.00 15.49 272 GLN A N 1
ATOM 1729 C CA . GLN A 1 294 ? -6.494 -16.749 -7.079 1.00 17.15 272 GLN A CA 1
ATOM 1730 C C . GLN A 1 294 ? -6.874 -15.590 -6.152 1.00 16.24 272 GLN A C 1
ATOM 1731 O O . GLN A 1 294 ? -7.619 -14.688 -6.563 1.00 17.14 272 GLN A O 1
ATOM 1737 N N . LYS A 1 295 ? -6.435 -15.619 -4.899 1.00 15.33 273 LYS A N 1
ATOM 1738 C CA . LYS A 1 295 ? -6.782 -14.523 -3.967 1.00 14.24 273 LYS A CA 1
ATOM 1739 C C . LYS A 1 295 ? -6.227 -13.185 -4.435 1.00 15.01 273 LYS A C 1
ATOM 1740 O O . LYS A 1 295 ? -6.919 -12.152 -4.239 1.00 16.93 273 LYS A O 1
ATOM 1746 N N . ILE A 1 296 ? -5.051 -13.167 -5.045 1.00 14.01 274 ILE A N 1
ATOM 1747 C CA . ILE A 1 296 ? -4.483 -11.906 -5.582 1.00 15.31 274 ILE A CA 1
ATOM 1748 C C . ILE A 1 296 ? -5.361 -11.426 -6.747 1.00 16.42 274 ILE A C 1
ATOM 1749 O O . ILE A 1 296 ? -5.638 -10.229 -6.812 1.00 16.54 274 ILE A O 1
ATOM 1754 N N . HIS A 1 297 ? -5.805 -12.313 -7.619 1.00 16.68 275 HIS A N 1
ATOM 1755 C CA . HIS A 1 297 ? -6.762 -11.978 -8.700 1.00 16.74 275 HIS A CA 1
ATOM 1756 C C . HIS A 1 297 ? -8.010 -11.379 -8.067 1.00 18.44 275 HIS A C 1
ATOM 1757 O O . HIS A 1 297 ? -8.482 -10.305 -8.523 1.00 18.57 275 HIS A O 1
ATOM 1764 N N . ASP A 1 298 ? -8.530 -12.029 -7.045 1.00 18.08 276 ASP A N 1
ATOM 1765 C CA . ASP A 1 298 ? -9.782 -11.575 -6.394 1.00 20.21 276 ASP A CA 1
ATOM 1766 C C . ASP A 1 298 ? -9.595 -10.177 -5.837 1.00 19.06 276 ASP A C 1
ATOM 1767 O O . ASP A 1 298 ? -10.555 -9.382 -5.884 1.00 19.67 276 ASP A O 1
ATOM 1772 N N . LYS A 1 299 ? -8.439 -9.863 -5.270 1.00 17.59 277 LYS A N 1
ATOM 1773 C CA . LYS A 1 299 ? -8.182 -8.549 -4.673 1.00 19.38 277 LYS A CA 1
ATOM 1774 C C . LYS A 1 299 ? -8.343 -7.441 -5.723 1.00 19.79 277 LYS A C 1
ATOM 1775 O O . LYS A 1 299 ? -8.959 -6.406 -5.423 1.00 19.13 277 LYS A O 1
ATOM 1781 N N . TRP A 1 300 ? -7.764 -7.647 -6.891 1.00 17.56 278 TRP A N 1
ATOM 1782 C CA . TRP A 1 300 ? -7.591 -6.573 -7.899 1.00 17.16 278 TRP A CA 1
ATOM 1783 C C . TRP A 1 300 ? -8.648 -6.603 -8.982 1.00 18.84 278 TRP A C 1
ATOM 1784 O O . TRP A 1 300 ? -8.882 -5.519 -9.587 1.00 19.24 278 TRP A O 1
ATOM 1795 N N . LEU A 1 301 ? -9.212 -7.764 -9.323 1.00 19.37 279 LEU A N 1
ATOM 1796 C CA . LEU A 1 301 ? -9.861 -7.892 -10.646 1.00 21.04 279 LEU A CA 1
ATOM 1797 C C . LEU A 1 301 ? -11.221 -8.569 -10.538 1.00 24.82 279 LEU A C 1
ATOM 1798 O O . LEU A 1 301 ? -11.628 -9.151 -11.539 1.00 28.69 279 LEU A O 1
ATOM 1803 N N . SER A 1 302 ? -11.929 -8.457 -9.425 1.00 26.42 280 SER A N 1
ATOM 1804 C CA . SER A 1 302 ? -13.260 -9.117 -9.382 1.00 30.41 280 SER A CA 1
ATOM 1805 C C . SER A 1 302 ? -14.444 -8.134 -9.447 1.00 36.51 280 SER A C 1
ATOM 1806 O O . SER A 1 302 ? -15.540 -8.652 -9.677 1.00 51.55 280 SER A O 1
ATOM 1809 N N . ARG A 1 303 ? -14.297 -6.803 -9.338 1.00 37.22 281 ARG A N 1
ATOM 1810 C CA . ARG A 1 303 ? -15.491 -5.887 -9.368 1.00 37.46 281 ARG A CA 1
ATOM 1811 C C . ARG A 1 303 ? -16.203 -5.953 -10.741 1.00 40.46 281 ARG A C 1
ATOM 1812 O O . ARG A 1 303 ? -15.512 -5.999 -11.766 1.00 39.25 281 ARG A O 1
ATOM 1814 N N . SER A 1 304 ? -17.551 -5.976 -10.786 1.00 36.99 282 SER A N 1
ATOM 1815 C CA . SER A 1 304 ? -18.319 -5.858 -12.060 1.00 35.78 282 SER A CA 1
ATOM 1816 C C . SER A 1 304 ? -19.625 -5.088 -11.863 1.00 38.89 282 SER A C 1
ATOM 1817 O O . SER A 1 304 ? -20.300 -5.322 -10.857 1.00 39.20 282 SER A O 1
ATOM 1820 N N . ASN A 1 305 ? -19.984 -4.249 -12.834 1.00 36.55 283 ASN A N 1
ATOM 1821 C CA . ASN A 1 305 ? -21.240 -3.462 -12.824 1.00 39.82 283 ASN A CA 1
ATOM 1822 C C . ASN A 1 305 ? -22.166 -4.048 -13.890 1.00 39.33 283 ASN A C 1
ATOM 1823 O O . ASN A 1 305 ? -23.264 -3.466 -14.120 1.00 42.11 283 ASN A O 1
ATOM 1828 N N . CYS A 1 306 ? -21.773 -5.171 -14.495 1.00 37.91 284 CYS A N 1
ATOM 1829 C CA . CYS A 1 306 ? -22.465 -5.725 -15.691 1.00 37.94 284 CYS A CA 1
ATOM 1830 C C . CYS A 1 306 ? -22.831 -7.195 -15.434 1.00 40.28 284 CYS A C 1
ATOM 1831 O O . CYS A 1 306 ? -22.016 -7.925 -14.823 1.00 40.91 284 CYS A O 1
ATOM 1834 N N . SER A 1 307 ? -24.053 -7.563 -15.830 1.00 36.63 285 SER A N 1
ATOM 1835 C CA . SER A 1 307 ? -24.600 -8.940 -15.970 0.50 39.31 285 SER A CA 1
ATOM 1836 C C . SER A 1 307 ? -24.303 -9.451 -17.367 0.50 45.87 285 SER A C 1
ATOM 1837 O O . SER A 1 307 ? -23.290 -10.127 -17.572 1.00 59.55 285 SER A O 1
ATOM 1840 N N . ASN A 1 308 ? -25.182 -9.000 -18.265 1.00 54.28 286 ASN A N 1
ATOM 1841 C CA . ASN A 1 308 ? -25.539 -9.552 -19.596 1.00 51.03 286 ASN A CA 1
ATOM 1842 C C . ASN A 1 308 ? -24.487 -10.574 -20.043 1.00 52.94 286 ASN A C 1
ATOM 1843 O O . ASN A 1 308 ? -24.768 -11.118 -21.104 1.00 52.18 286 ASN A O 1
#

Radius of gyration: 17.9 Å; Cα contacts (8 Å, |Δi|>4): 489; chains: 1; bounding box: 50×34×44 Å